Protein AF-A0A9P6ME36-F1 (afdb_monomer)

Structure (mmCIF, N/CA/C/O backbone):
data_AF-A0A9P6ME36-F1
#
_entry.id   AF-A0A9P6ME36-F1
#
loop_
_atom_site.group_PDB
_atom_site.id
_atom_site.type_symbol
_atom_site.label_atom_id
_atom_site.label_alt_id
_atom_site.label_comp_id
_atom_site.label_asym_id
_atom_site.label_entity_id
_atom_site.label_seq_id
_atom_site.pdbx_PDB_ins_code
_atom_site.Cartn_x
_atom_site.Cartn_y
_atom_site.Cartn_z
_atom_site.occupancy
_atom_site.B_iso_or_equiv
_atom_site.auth_seq_id
_atom_site.auth_comp_id
_atom_site.auth_asym_id
_atom_site.auth_atom_id
_atom_site.pdbx_PDB_model_num
ATOM 1 N N . SER A 1 1 ? 1.775 -22.653 -1.140 1.00 79.31 1 SER A N 1
ATOM 2 C CA . SER A 1 1 ? 0.417 -22.314 -0.655 1.00 79.31 1 SER A CA 1
ATOM 3 C C . SER A 1 1 ? 0.387 -20.833 -0.322 1.00 79.31 1 SER A C 1
ATOM 5 O O . SER A 1 1 ? 1.382 -20.362 0.216 1.00 79.31 1 SER A O 1
ATOM 7 N N . ARG A 1 2 ? -0.683 -20.096 -0.657 1.00 91.19 2 ARG A N 1
ATOM 8 C CA . ARG A 1 2 ? -0.791 -18.654 -0.356 1.00 91.19 2 ARG A CA 1
ATOM 9 C C . ARG A 1 2 ? -1.102 -18.433 1.127 1.00 91.19 2 ARG A C 1
ATOM 11 O O . ARG A 1 2 ? -1.900 -19.177 1.703 1.00 91.19 2 ARG A O 1
ATOM 18 N N . ILE A 1 3 ? -0.495 -17.411 1.730 1.00 94.25 3 ILE A N 1
ATOM 19 C CA . ILE A 1 3 ? -0.819 -16.995 3.099 1.00 94.25 3 ILE A CA 1
ATOM 20 C C . ILE A 1 3 ? -2.255 -16.462 3.109 1.00 94.25 3 ILE A C 1
ATOM 22 O O . ILE A 1 3 ? -2.610 -15.595 2.317 1.00 94.25 3 ILE A O 1
ATOM 26 N N . LYS A 1 4 ? -3.098 -17.013 3.988 1.00 91.12 4 LYS A N 1
ATOM 27 C CA . LYS A 1 4 ? -4.520 -16.640 4.075 1.00 91.12 4 LYS A CA 1
ATOM 28 C C . LYS A 1 4 ? -4.788 -15.541 5.097 1.00 91.12 4 LYS A C 1
ATOM 30 O O . LYS A 1 4 ? -5.740 -14.788 4.939 1.00 91.12 4 LYS A O 1
ATOM 35 N N . LYS A 1 5 ? -3.997 -15.499 6.171 1.00 89.62 5 LYS A N 1
ATOM 36 C CA . LYS A 1 5 ? -4.226 -14.624 7.320 1.00 89.62 5 LYS A CA 1
ATOM 37 C C . LYS A 1 5 ? -2.946 -14.473 8.141 1.00 89.62 5 LYS A C 1
ATOM 39 O O . LYS A 1 5 ? -2.218 -15.449 8.307 1.00 89.62 5 LYS A O 1
ATOM 44 N N . LEU A 1 6 ? -2.733 -13.276 8.683 1.00 93.12 6 LEU A N 1
ATOM 45 C CA . LEU A 1 6 ? -1.740 -12.977 9.712 1.00 93.12 6 LEU A CA 1
ATOM 46 C C . LEU A 1 6 ? -2.460 -12.451 10.961 1.00 93.12 6 LEU A C 1
ATOM 48 O O . LEU A 1 6 ? -3.427 -11.703 10.830 1.00 93.12 6 LEU A O 1
ATOM 52 N N . TYR A 1 7 ? -2.011 -12.853 12.147 1.00 93.94 7 TYR A N 1
ATOM 53 C CA . TYR A 1 7 ? -2.547 -12.385 13.424 1.00 93.94 7 TYR A CA 1
ATOM 54 C C . TYR A 1 7 ? -1.503 -12.504 14.534 1.00 93.94 7 TYR A C 1
ATOM 56 O O . TYR A 1 7 ? -0.577 -13.311 14.443 1.00 93.94 7 TYR A O 1
ATOM 64 N N . TYR A 1 8 ? -1.658 -11.692 15.578 1.00 94.00 8 TYR A N 1
ATOM 65 C CA . TYR A 1 8 ? -0.854 -11.795 16.791 1.00 94.00 8 TYR A CA 1
ATOM 66 C C . TYR A 1 8 ? -1.464 -12.827 17.733 1.00 94.00 8 TYR A C 1
ATOM 68 O O . TYR A 1 8 ? -2.683 -12.981 17.775 1.00 94.00 8 TYR A O 1
ATOM 76 N N . ILE A 1 9 ? -0.623 -13.509 18.507 1.00 95.31 9 ILE A N 1
ATOM 77 C CA . ILE A 1 9 ? -1.055 -14.429 19.561 1.00 95.31 9 ILE A CA 1
ATOM 78 C C . ILE A 1 9 ? -0.460 -14.028 20.905 1.00 95.31 9 ILE A C 1
ATOM 80 O O . ILE A 1 9 ? 0.633 -13.463 20.959 1.00 95.31 9 ILE A O 1
ATOM 84 N N . ASN A 1 10 ? -1.178 -14.320 21.985 1.00 94.62 10 ASN A N 1
ATOM 85 C CA . ASN A 1 10 ? -0.615 -14.276 23.332 1.00 94.62 10 ASN A CA 1
ATOM 86 C C . ASN A 1 10 ? 0.149 -15.574 23.659 1.00 94.62 10 ASN A C 1
ATOM 88 O O . ASN A 1 10 ? 0.192 -16.514 22.865 1.00 94.62 10 ASN A O 1
ATOM 92 N N . GLU A 1 11 ? 0.712 -15.642 24.865 1.00 95.19 11 GLU A N 1
ATOM 93 C CA . GLU A 1 11 ? 1.447 -16.811 25.378 1.00 95.19 11 GLU A CA 1
ATOM 94 C C . GLU A 1 11 ? 0.593 -18.093 25.451 1.00 95.19 11 GLU A C 1
ATOM 96 O O . GLU A 1 11 ? 1.130 -19.196 25.495 1.00 95.19 11 GLU A O 1
ATOM 101 N N . TYR A 1 12 ? -0.735 -17.961 25.404 1.00 94.75 12 TYR A N 1
ATOM 102 C CA . TYR A 1 12 ? -1.696 -19.066 25.418 1.00 94.75 12 TYR A CA 1
ATOM 103 C C . TYR A 1 12 ? -2.140 -19.498 24.009 1.00 94.75 12 TYR A C 1
ATOM 105 O O . TYR A 1 12 ? -3.044 -20.323 23.875 1.00 94.75 12 TYR A O 1
ATOM 113 N N . GLY A 1 13 ? -1.548 -18.934 22.949 1.00 93.81 13 GLY A N 1
ATOM 114 C CA . GLY A 1 13 ? -1.896 -19.240 21.558 1.00 93.81 13 GLY A CA 1
ATOM 115 C C . GLY A 1 13 ? -3.231 -18.649 21.096 1.00 93.81 13 GLY A C 1
ATOM 116 O O . GLY A 1 13 ? -3.721 -19.000 20.022 1.00 93.81 13 GLY A O 1
ATOM 117 N N . GLN A 1 14 ? -3.830 -17.759 21.887 1.00 92.88 14 GLN A N 1
ATOM 118 C CA . GLN A 1 14 ? -5.071 -17.081 21.529 1.00 92.88 14 GLN A CA 1
ATOM 119 C C . GLN A 1 14 ? -4.760 -15.857 20.682 1.00 92.88 14 GLN A C 1
ATOM 121 O O . GLN A 1 14 ? -3.821 -15.118 20.975 1.00 92.88 14 GLN A O 1
ATOM 126 N N . GLU A 1 15 ? -5.573 -15.626 19.659 1.00 91.62 15 GLU A N 1
ATOM 127 C CA . GLU A 1 15 ? -5.466 -14.442 18.819 1.00 91.62 15 GLU A CA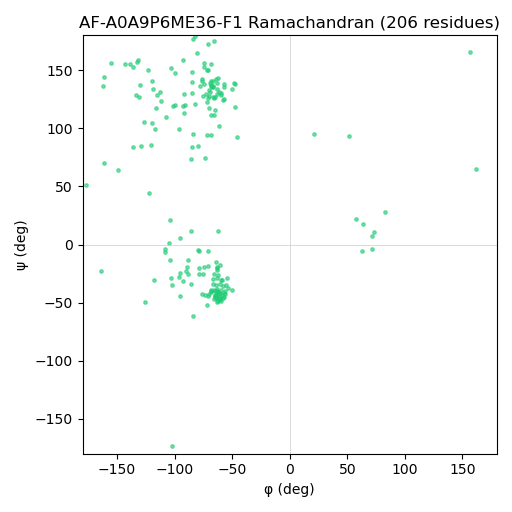 1
ATOM 128 C C . GLU A 1 15 ? -5.729 -13.156 19.615 1.00 91.62 15 GLU A C 1
ATOM 130 O O . GLU A 1 15 ? -6.692 -13.066 20.378 1.00 91.62 15 GLU A O 1
ATOM 135 N N . ILE A 1 16 ? -4.868 -12.158 19.417 1.00 90.62 16 ILE A N 1
ATOM 136 C CA . ILE A 1 16 ? -4.939 -10.853 20.075 1.00 90.62 16 ILE A CA 1
ATOM 137 C C . ILE A 1 16 ? -4.793 -9.707 19.071 1.00 90.62 16 ILE A C 1
ATOM 139 O O . ILE A 1 16 ? -4.219 -9.859 17.995 1.00 90.62 16 ILE A O 1
ATOM 143 N N . PHE A 1 17 ? -5.266 -8.529 19.482 1.00 87.88 17 PHE A N 1
ATOM 144 C CA . PHE A 1 17 ? -5.164 -7.271 18.739 1.00 87.88 17 PHE A CA 1
ATOM 145 C C . PHE A 1 17 ? -4.403 -6.255 19.582 1.00 87.88 17 PHE A C 1
ATOM 147 O O . PHE A 1 17 ? -5.021 -5.499 20.339 1.00 87.88 17 PHE A O 1
ATOM 154 N N . PRO A 1 18 ? -3.062 -6.268 19.523 1.00 91.81 18 PRO A N 1
ATOM 155 C CA . PRO A 1 18 ? -2.276 -5.364 20.336 1.00 91.81 18 PRO A CA 1
ATOM 156 C C . PRO A 1 18 ? -2.576 -3.907 19.944 1.00 91.81 18 PRO A C 1
ATOM 158 O O . PRO A 1 18 ? -2.734 -3.604 18.753 1.00 91.81 18 PRO A O 1
ATOM 161 N N . PRO A 1 19 ? -2.684 -2.995 20.926 1.00 92.19 19 PRO A N 1
ATOM 162 C CA . PRO A 1 19 ? -2.796 -1.577 20.636 1.00 92.19 19 PRO A CA 1
ATOM 163 C C . PRO A 1 19 ? -1.489 -1.071 20.005 1.00 92.19 19 PRO A C 1
ATOM 165 O O . PRO A 1 19 ? -0.405 -1.480 20.433 1.00 92.19 19 PRO A O 1
ATOM 168 N N . PRO A 1 20 ? -1.556 -0.181 19.003 1.00 94.94 20 PRO A N 1
ATOM 169 C CA . PRO A 1 20 ? -0.371 0.463 18.461 1.00 94.94 20 PRO A CA 1
ATOM 170 C C . PRO A 1 20 ? 0.199 1.472 19.463 1.00 94.94 20 PRO A C 1
ATOM 172 O O . PRO A 1 20 ? -0.430 1.831 20.461 1.00 94.94 20 PRO A O 1
ATOM 175 N N . ASN A 1 21 ? 1.376 2.012 19.151 1.00 95.50 21 ASN A N 1
ATOM 176 C CA . ASN A 1 21 ? 1.847 3.223 19.814 1.00 95.50 21 ASN A CA 1
ATOM 177 C C . ASN A 1 21 ? 0.806 4.349 19.616 1.00 95.50 21 ASN A C 1
ATOM 179 O O . ASN A 1 21 ? 0.499 4.658 18.464 1.00 95.50 21 ASN A O 1
ATOM 183 N N . PRO A 1 22 ? 0.296 5.006 20.677 1.00 94.88 22 PRO A N 1
ATOM 184 C CA . PRO A 1 22 ? -0.711 6.062 20.544 1.00 94.88 22 PRO A CA 1
ATOM 185 C C . PRO A 1 22 ? -0.310 7.203 19.600 1.00 94.88 22 PRO A C 1
ATOM 187 O O . PRO A 1 22 ? -1.169 7.775 18.934 1.00 94.88 22 PRO A O 1
ATOM 190 N N . LYS A 1 23 ? 0.997 7.490 19.466 1.00 96.06 23 LYS A N 1
ATOM 191 C CA . LYS A 1 23 ? 1.508 8.489 18.511 1.00 96.06 23 LYS A CA 1
ATOM 192 C C . LYS A 1 23 ? 1.139 8.168 17.060 1.00 96.06 23 LYS A C 1
ATOM 194 O O . LYS A 1 23 ? 0.964 9.095 16.279 1.00 96.06 23 LYS A O 1
ATOM 199 N N . LEU A 1 24 ? 1.000 6.887 16.706 1.00 95.50 24 LEU A N 1
ATOM 200 C CA . LEU A 1 24 ? 0.556 6.473 15.375 1.00 95.50 24 LEU A CA 1
ATOM 201 C C . LEU A 1 24 ? -0.884 6.921 15.111 1.00 95.50 24 LEU A C 1
ATOM 203 O O . LEU A 1 24 ? -1.166 7.444 14.041 1.00 95.50 24 LEU A O 1
ATOM 207 N N . LEU A 1 25 ? -1.785 6.743 16.081 1.00 94.69 25 LEU A N 1
ATOM 208 C CA . LEU A 1 25 ? -3.190 7.127 15.927 1.00 94.69 25 LEU A CA 1
ATOM 209 C C . LEU A 1 25 ? -3.346 8.650 15.851 1.00 94.69 25 LEU A C 1
ATOM 211 O O . LEU A 1 25 ? -4.097 9.133 15.009 1.00 94.69 25 LEU A O 1
ATOM 215 N N . CYS A 1 26 ? -2.588 9.404 16.658 1.00 95.06 26 CYS A N 1
ATOM 216 C CA . CYS A 1 26 ? -2.540 10.864 16.533 1.00 95.06 26 CYS A CA 1
ATOM 217 C C . CYS A 1 26 ? -2.019 11.288 15.152 1.00 95.06 26 CYS A C 1
ATOM 219 O O . CYS A 1 26 ? -2.643 12.109 14.490 1.00 95.06 26 CYS A O 1
ATOM 221 N N . ALA A 1 27 ? -0.924 10.679 14.682 1.00 96.25 27 ALA A N 1
ATOM 222 C CA . ALA A 1 27 ? -0.376 10.976 13.362 1.00 96.25 27 ALA A CA 1
ATOM 223 C C . ALA A 1 27 ? -1.381 10.667 12.243 1.00 96.25 27 ALA A C 1
ATOM 225 O O . ALA A 1 27 ? -1.556 11.488 11.355 1.00 96.25 27 ALA A O 1
ATOM 226 N N . LEU A 1 28 ? -2.095 9.537 12.300 1.00 96.44 28 LEU A N 1
ATOM 227 C CA . LEU A 1 28 ? -3.141 9.184 11.327 1.00 96.44 28 LEU A CA 1
ATOM 228 C C . LEU A 1 28 ? -4.287 10.206 11.277 1.00 96.44 28 LEU A C 1
ATOM 230 O O . LEU A 1 28 ? -4.883 10.389 10.216 1.00 96.44 28 LEU A O 1
ATOM 234 N N . ALA A 1 29 ? -4.587 10.872 12.395 1.00 94.62 29 ALA A N 1
ATOM 235 C CA . ALA A 1 29 ? -5.639 11.883 12.477 1.00 94.62 29 ALA A CA 1
ATOM 236 C C . ALA A 1 29 ? -5.232 13.261 11.920 1.00 94.62 29 ALA A C 1
ATOM 238 O O . ALA A 1 29 ? -6.117 14.056 11.604 1.00 94.62 29 ALA A O 1
ATOM 239 N N . GLU A 1 30 ? -3.929 13.546 11.820 1.00 96.19 30 GLU A N 1
ATOM 240 C CA . GLU A 1 30 ? -3.405 14.873 11.461 1.00 96.19 30 GLU A CA 1
ATOM 241 C C . GLU A 1 30 ? -2.600 14.887 10.156 1.00 96.19 30 GLU A C 1
ATOM 243 O O . GLU A 1 30 ? -2.596 15.891 9.446 1.00 96.19 30 GLU A O 1
ATOM 248 N N . MET A 1 31 ? -1.918 13.792 9.810 1.00 97.12 31 MET A N 1
ATOM 249 C CA . MET A 1 31 ? -1.040 13.757 8.643 1.00 97.12 31 MET A CA 1
ATOM 250 C C . MET A 1 31 ? -1.829 13.705 7.338 1.00 97.12 31 MET A C 1
ATOM 252 O O . MET A 1 31 ? -2.945 13.185 7.279 1.00 97.12 31 MET A O 1
ATOM 256 N N . GLU A 1 32 ? -1.214 14.214 6.274 1.00 97.56 32 GLU A N 1
ATOM 257 C CA . GLU A 1 32 ? -1.851 14.279 4.959 1.00 97.56 32 GLU A CA 1
ATOM 258 C C . GLU 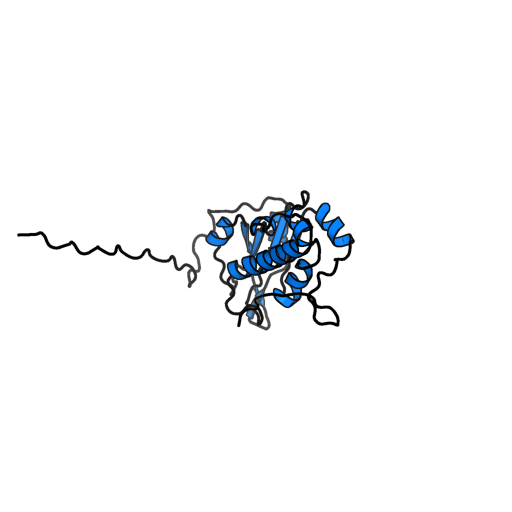A 1 32 ? -1.507 13.097 4.054 1.00 97.56 32 GLU A C 1
ATOM 260 O O . GLU A 1 32 ? -2.279 12.766 3.154 1.00 97.56 32 GLU A O 1
ATOM 265 N N . THR A 1 33 ? -0.364 12.450 4.292 1.00 97.88 33 THR A N 1
ATOM 266 C CA . THR A 1 33 ? 0.139 11.362 3.452 1.00 97.88 33 THR A CA 1
ATOM 267 C C . THR A 1 33 ? 0.599 10.178 4.292 1.00 97.88 33 THR A C 1
ATOM 269 O O . THR A 1 33 ? 1.420 10.327 5.193 1.00 97.88 33 THR A O 1
ATOM 272 N N . LEU A 1 34 ? 0.103 8.992 3.947 1.00 98.25 34 LEU A N 1
ATOM 273 C CA . LEU A 1 34 ? 0.560 7.698 4.441 1.00 98.25 34 LEU A CA 1
ATOM 274 C C . LEU A 1 34 ? 1.211 6.932 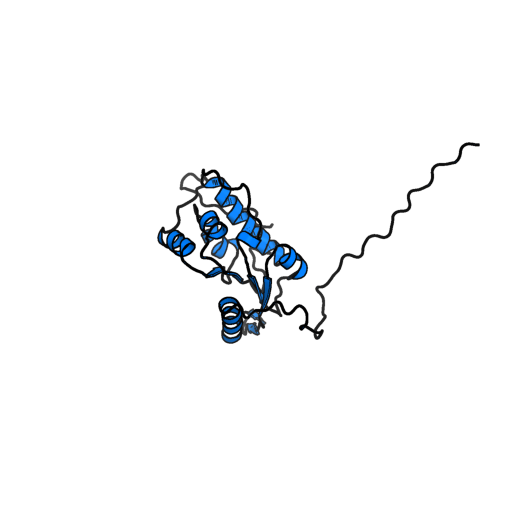3.289 1.00 98.25 34 LEU A C 1
ATOM 276 O O . LEU A 1 34 ? 0.610 6.806 2.224 1.00 98.25 34 LEU A O 1
ATOM 280 N N . VAL A 1 35 ? 2.407 6.387 3.511 1.00 98.25 35 VAL A N 1
ATOM 281 C CA . VAL A 1 35 ? 3.107 5.554 2.525 1.00 98.25 35 VAL A CA 1
ATOM 282 C C . VAL A 1 35 ? 3.270 4.140 3.070 1.00 98.25 35 VAL A C 1
ATOM 284 O O . VAL A 1 35 ? 3.961 3.921 4.065 1.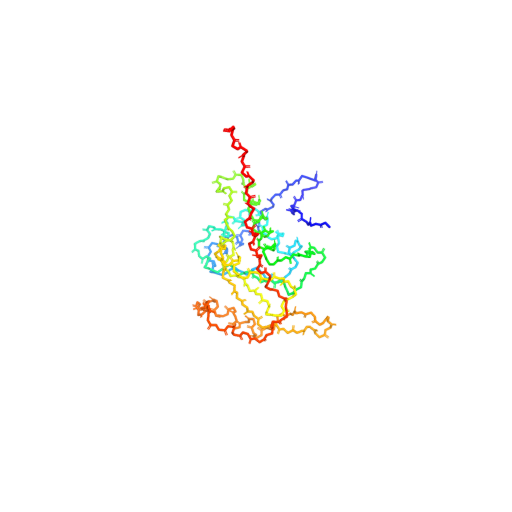00 98.25 35 VAL A O 1
ATOM 287 N N . TYR A 1 36 ? 2.669 3.167 2.390 1.00 98.19 36 TYR A N 1
ATOM 288 C CA . TYR A 1 36 ? 3.012 1.757 2.534 1.00 98.19 36 TYR A CA 1
ATOM 289 C C . TYR A 1 36 ? 4.212 1.494 1.621 1.00 98.19 36 TYR A C 1
ATOM 291 O O . TYR A 1 36 ? 4.060 1.334 0.409 1.00 98.19 36 TYR A O 1
ATOM 299 N N . SER A 1 37 ? 5.408 1.558 2.206 1.00 95.50 37 SER A N 1
ATOM 300 C CA . SER A 1 37 ? 6.674 1.444 1.476 1.00 95.50 37 SER A CA 1
ATOM 301 C C . SER A 1 37 ? 6.876 0.054 0.858 1.00 95.50 37 SER A C 1
ATOM 303 O O . SER A 1 37 ? 6.111 -0.879 1.106 1.00 95.50 37 SER A O 1
ATOM 305 N N . ILE A 1 38 ? 7.955 -0.088 0.088 1.00 92.62 38 ILE A N 1
ATOM 306 C CA . ILE A 1 38 ? 8.443 -1.389 -0.371 1.00 92.62 38 ILE A CA 1
ATOM 307 C C . ILE A 1 38 ? 8.850 -2.272 0.814 1.00 92.62 38 ILE A C 1
ATOM 309 O O . ILE A 1 38 ? 9.402 -1.802 1.811 1.00 92.62 38 ILE A O 1
ATOM 313 N N . GLY A 1 39 ? 8.591 -3.569 0.690 1.00 93.50 39 GLY A N 1
ATOM 314 C CA . GLY A 1 39 ? 8.862 -4.552 1.734 1.00 93.50 39 GLY A CA 1
ATOM 315 C C . GLY A 1 39 ? 7.996 -5.797 1.589 1.00 93.50 39 GLY A C 1
ATOM 316 O O . GLY A 1 39 ? 7.010 -5.811 0.849 1.00 93.50 39 GLY A O 1
ATOM 317 N N . SER A 1 40 ? 8.356 -6.863 2.301 1.00 96.12 40 SER A N 1
ATOM 318 C CA . SER A 1 40 ? 7.574 -8.100 2.282 1.00 96.12 40 SER A CA 1
ATOM 319 C C . SER A 1 40 ? 6.176 -7.859 2.850 1.00 96.12 40 SER A C 1
ATOM 321 O O . SER A 1 40 ? 5.999 -7.278 3.927 1.00 96.12 40 SER A O 1
ATOM 323 N N . LEU A 1 41 ? 5.159 -8.292 2.104 1.00 97.44 41 LEU A N 1
ATOM 324 C CA . LEU A 1 41 ? 3.771 -7.955 2.405 1.00 97.44 41 LEU A CA 1
ATOM 325 C C . LEU A 1 41 ? 3.349 -8.483 3.781 1.00 97.44 41 LEU A C 1
ATOM 327 O O . LEU A 1 41 ? 2.767 -7.736 4.568 1.00 97.44 41 LEU A O 1
ATOM 331 N N . TYR A 1 42 ? 3.657 -9.747 4.087 1.00 97.31 42 TYR A N 1
ATOM 332 C CA . TYR A 1 42 ? 3.169 -10.411 5.296 1.00 97.31 42 TYR A CA 1
ATOM 333 C C . TYR A 1 42 ? 4.096 -10.253 6.497 1.00 97.31 42 TYR A C 1
ATOM 335 O O . TYR A 1 42 ? 3.627 -10.354 7.628 1.00 97.31 42 TYR A O 1
ATOM 343 N N . THR A 1 43 ? 5.382 -9.984 6.282 1.00 96.06 43 THR A N 1
ATOM 344 C CA . THR A 1 43 ? 6.364 -9.861 7.373 1.00 96.06 43 THR A CA 1
ATOM 345 C C . THR A 1 43 ? 6.847 -8.439 7.640 1.00 96.06 43 THR A C 1
ATOM 347 O O . THR A 1 43 ? 7.536 -8.225 8.633 1.00 96.06 43 THR A O 1
ATOM 350 N N . SER A 1 44 ? 6.474 -7.450 6.819 1.00 96.50 44 SER A N 1
ATOM 351 C CA . SER A 1 44 ? 6.822 -6.035 7.049 1.00 96.50 44 SER A CA 1
ATOM 352 C C . SER A 1 44 ? 5.608 -5.107 7.055 1.00 96.50 44 SER A C 1
ATOM 354 O O . SER A 1 44 ? 5.451 -4.321 7.986 1.00 96.50 44 SER A O 1
ATOM 356 N N . ILE A 1 45 ? 4.730 -5.202 6.050 1.00 97.31 45 ILE A N 1
ATOM 357 C CA . ILE A 1 45 ? 3.624 -4.244 5.886 1.00 97.31 45 ILE A CA 1
ATOM 358 C C . ILE A 1 45 ? 2.411 -4.630 6.739 1.00 97.31 45 ILE A C 1
ATOM 360 O O . ILE A 1 45 ? 2.034 -3.894 7.648 1.00 97.31 45 ILE A O 1
ATOM 364 N N . ILE A 1 46 ? 1.823 -5.806 6.499 1.00 97.19 46 ILE A N 1
ATOM 365 C CA . ILE A 1 46 ? 0.611 -6.269 7.193 1.00 97.19 46 ILE A CA 1
ATOM 366 C C . ILE A 1 46 ? 0.741 -6.293 8.731 1.00 97.19 46 ILE A C 1
ATOM 368 O O . ILE A 1 46 ? -0.227 -5.876 9.372 1.00 97.19 46 ILE A O 1
ATOM 372 N N . PRO A 1 47 ? 1.870 -6.697 9.358 1.00 95.88 47 PRO A N 1
ATOM 373 C CA . PRO A 1 47 ? 1.999 -6.676 10.820 1.00 95.88 47 PRO A CA 1
ATOM 374 C C . PRO A 1 47 ? 1.692 -5.302 11.438 1.00 95.88 47 PRO A C 1
ATOM 376 O O . PRO A 1 47 ? 1.033 -5.216 12.471 1.00 95.88 47 PRO A O 1
ATOM 379 N N . CYS A 1 48 ? 2.087 -4.217 10.768 1.00 94.69 48 CYS A N 1
ATOM 380 C CA . CYS A 1 48 ? 1.848 -2.846 11.225 1.00 94.69 48 CYS A CA 1
ATOM 381 C C . CYS A 1 48 ? 0.389 -2.387 11.045 1.00 94.69 48 CYS A C 1
ATOM 383 O O . CYS A 1 48 ? -0.036 -1.423 11.679 1.00 94.69 48 CYS A O 1
ATOM 385 N N . LEU A 1 49 ? -0.377 -3.059 10.181 1.00 95.19 49 LEU A N 1
ATOM 386 C CA . LEU A 1 49 ? -1.734 -2.675 9.779 1.00 95.19 49 LEU A CA 1
ATOM 387 C C . LEU A 1 49 ? -2.832 -3.394 10.570 1.00 95.19 49 LEU A C 1
ATOM 389 O O . LEU A 1 49 ? -3.927 -2.858 10.747 1.00 95.19 49 LEU A O 1
ATOM 393 N N . ILE A 1 50 ? -2.549 -4.599 11.066 1.00 94.62 50 ILE A N 1
ATOM 394 C CA . ILE A 1 50 ? -3.520 -5.423 11.807 1.00 94.62 50 ILE A CA 1
ATOM 395 C C . ILE A 1 50 ? -3.581 -5.102 13.309 1.00 94.62 50 ILE A C 1
ATOM 397 O O . ILE A 1 50 ? -4.176 -5.851 14.083 1.00 94.62 50 ILE A O 1
ATOM 401 N N . LEU A 1 51 ? -2.968 -3.994 13.727 1.00 94.31 51 LEU A N 1
ATOM 402 C CA . LEU A 1 51 ? -3.046 -3.481 15.091 1.00 94.31 51 LEU A CA 1
ATOM 403 C C . LEU A 1 51 ? -4.411 -2.840 15.355 1.00 94.31 51 LEU A C 1
ATOM 405 O O . LEU A 1 51 ? -5.099 -2.379 14.437 1.00 94.31 51 LEU A O 1
ATOM 409 N N . LYS A 1 52 ? -4.793 -2.791 16.633 1.00 91.69 52 LYS A N 1
ATOM 410 C CA . LYS A 1 52 ? -6.081 -2.232 17.048 1.00 91.69 52 LYS A CA 1
ATOM 411 C C . LYS A 1 52 ? -6.231 -0.781 16.566 1.00 91.69 52 LYS A C 1
ATOM 413 O O . LYS A 1 52 ? -5.304 0.013 16.682 1.00 91.69 52 LYS A O 1
ATOM 418 N N . ASP A 1 53 ? -7.401 -0.450 16.026 1.00 91.69 53 ASP A N 1
ATOM 419 C CA . ASP A 1 53 ? -7.813 0.894 15.584 1.00 91.69 53 ASP A CA 1
ATOM 420 C C . ASP A 1 53 ? -6.989 1.527 14.441 1.00 91.69 53 ASP A C 1
ATOM 422 O O . ASP A 1 53 ? -7.402 2.551 13.899 1.00 91.69 53 ASP A O 1
ATOM 426 N N . VAL A 1 54 ? -5.895 0.904 13.979 1.00 95.00 54 VAL A N 1
ATOM 427 C CA . VAL A 1 54 ? -5.098 1.404 12.841 1.00 95.00 54 VAL A CA 1
ATOM 428 C C . VAL A 1 54 ? -5.922 1.420 11.558 1.00 95.00 54 VAL A C 1
ATOM 430 O O . VAL A 1 54 ? -5.950 2.427 10.857 1.00 95.00 54 VAL A O 1
ATOM 433 N N . SER A 1 55 ? -6.648 0.337 11.275 1.00 94.31 55 SER A N 1
ATOM 434 C CA . SER A 1 55 ? -7.521 0.256 10.099 1.00 94.31 55 SER A CA 1
ATOM 435 C C . SER A 1 55 ? -8.575 1.360 10.075 1.00 94.31 55 SER A C 1
ATOM 437 O O . SER A 1 55 ? -8.732 2.047 9.064 1.00 94.31 55 SER A O 1
ATOM 439 N N . HIS A 1 56 ? -9.235 1.591 11.210 1.00 92.88 56 HIS A N 1
ATOM 440 C CA . HIS A 1 56 ? -10.205 2.669 11.346 1.00 92.88 56 HIS A CA 1
ATOM 441 C C . HIS A 1 56 ? -9.551 4.046 11.152 1.00 92.88 56 HIS A C 1
ATOM 443 O O . HIS A 1 56 ? -10.029 4.844 10.345 1.00 92.88 56 HIS A O 1
ATOM 449 N N . GLY A 1 57 ? -8.420 4.294 11.825 1.00 94.69 57 GLY A N 1
ATOM 450 C CA . GLY A 1 57 ? -7.672 5.545 11.715 1.00 94.69 57 GLY A CA 1
ATOM 451 C C . GLY A 1 57 ? -7.233 5.854 10.284 1.00 94.69 57 GLY A C 1
ATOM 452 O O . GLY A 1 57 ? -7.280 7.004 9.869 1.00 94.69 57 GLY A O 1
ATOM 453 N N . ILE A 1 58 ? -6.881 4.839 9.490 1.00 96.94 58 ILE A N 1
ATOM 454 C CA . ILE A 1 58 ? -6.577 5.022 8.067 1.00 96.94 58 ILE A CA 1
ATOM 455 C C . ILE A 1 58 ? -7.853 5.318 7.269 1.00 96.94 58 ILE A C 1
ATOM 457 O O . ILE A 1 58 ? -7.873 6.276 6.498 1.00 96.94 58 ILE A O 1
ATOM 461 N N . ALA A 1 59 ? -8.899 4.495 7.392 1.00 95.12 59 ALA A N 1
ATOM 462 C CA . ALA A 1 59 ? -10.089 4.572 6.537 1.00 95.12 59 ALA A CA 1
ATOM 463 C C . ALA A 1 59 ? -10.893 5.869 6.725 1.00 95.12 59 ALA A C 1
ATOM 465 O O . ALA A 1 59 ? -11.368 6.442 5.739 1.00 95.12 59 ALA A O 1
ATOM 466 N N . GLU A 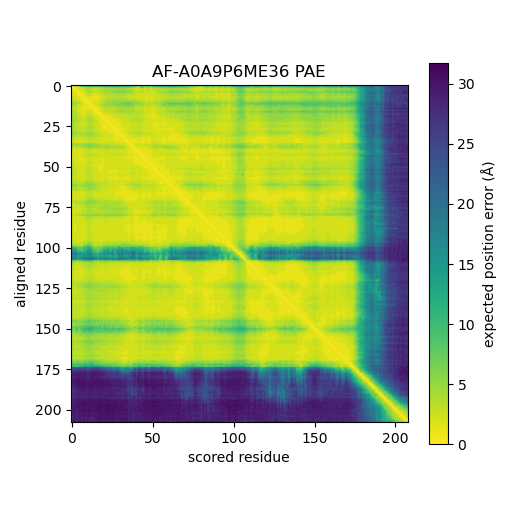1 60 ? -11.013 6.325 7.973 1.00 92.38 60 GLU A N 1
ATOM 467 C CA . GLU A 1 60 ? -11.890 7.430 8.380 1.00 92.38 60 GLU A CA 1
ATOM 468 C C . GLU A 1 60 ? -11.136 8.737 8.676 1.00 92.38 60 GLU A C 1
ATOM 470 O O . GLU A 1 60 ? -11.758 9.750 9.009 1.00 92.38 60 GLU A O 1
ATOM 475 N N . SER A 1 61 ? -9.807 8.756 8.518 1.00 95.25 61 SER A N 1
ATOM 476 C CA . SER A 1 61 ? -9.042 10.002 8.613 1.00 95.25 61 SER A CA 1
ATOM 477 C C . SER A 1 61 ? -9.510 11.014 7.568 1.00 95.25 61 SER A C 1
ATOM 479 O O . SER A 1 61 ? -9.623 10.715 6.377 1.00 95.25 61 SER A O 1
ATOM 481 N N . ARG A 1 62 ? -9.772 12.236 8.044 1.00 94.50 62 ARG A N 1
ATOM 482 C CA . ARG A 1 62 ? -10.175 13.385 7.222 1.00 94.50 62 ARG A CA 1
ATOM 483 C C . ARG A 1 62 ? -8.981 14.194 6.719 1.00 94.50 62 ARG A C 1
ATOM 485 O O . ARG A 1 62 ? -9.144 14.960 5.776 1.00 94.50 62 ARG A O 1
ATOM 492 N N . SER A 1 63 ? -7.817 14.050 7.356 1.00 96.88 63 SER A N 1
ATOM 493 C CA . SER A 1 63 ? -6.582 14.734 6.967 1.00 96.88 63 SER A CA 1
ATOM 494 C C . SER A 1 63 ? -5.818 13.962 5.893 1.00 96.88 63 SER A C 1
ATOM 496 O O . SER A 1 63 ? -5.213 14.589 5.030 1.00 96.88 63 SER A O 1
ATOM 498 N N . LEU A 1 64 ? -5.870 12.620 5.915 1.00 96.88 64 LEU A N 1
ATOM 499 C CA . LEU A 1 64 ? -5.163 11.752 4.971 1.00 96.88 64 LEU A CA 1
ATOM 500 C C . LEU A 1 64 ? -5.735 11.869 3.553 1.00 96.88 64 LEU A C 1
ATOM 502 O O . LEU A 1 64 ? -6.667 11.154 3.176 1.00 96.88 64 LEU A O 1
ATOM 506 N N . LYS A 1 65 ? -5.116 12.738 2.755 1.00 96.38 65 LYS A N 1
ATOM 507 C CA . LYS A 1 65 ? -5.383 12.925 1.324 1.00 96.38 65 LYS A CA 1
ATOM 508 C C . LYS A 1 65 ? -4.761 11.796 0.502 1.00 96.38 65 LYS A C 1
ATOM 510 O O . LYS A 1 65 ? -5.407 11.241 -0.385 1.00 96.38 65 LYS A O 1
ATOM 515 N N . ASN A 1 66 ? -3.530 11.413 0.843 1.00 97.88 66 ASN A N 1
ATOM 516 C CA . ASN A 1 66 ? -2.742 10.442 0.092 1.00 97.88 66 ASN A CA 1
ATOM 517 C C . ASN A 1 66 ? -2.483 9.179 0.922 1.00 97.88 66 ASN A C 1
ATOM 519 O O . ASN A 1 66 ? -2.000 9.242 2.050 1.00 97.88 66 ASN A O 1
ATOM 523 N N . LYS A 1 67 ? -2.785 8.010 0.355 1.00 98.50 67 LYS A N 1
ATOM 524 C CA . LYS A 1 67 ? -2.511 6.687 0.928 1.00 98.50 67 LYS A CA 1
ATOM 525 C C . LYS A 1 67 ? -1.806 5.869 -0.147 1.00 98.50 67 LYS A C 1
ATOM 527 O O . LYS A 1 67 ? -2.443 5.204 -0.962 1.00 98.50 67 LYS A O 1
ATOM 532 N N . ILE A 1 68 ? -0.496 6.037 -0.222 1.00 98.69 68 ILE A N 1
ATOM 533 C CA . ILE A 1 68 ? 0.336 5.586 -1.333 1.00 98.69 68 ILE A CA 1
ATOM 534 C C . ILE A 1 68 ? 0.833 4.181 -1.024 1.00 98.69 68 ILE A C 1
ATOM 536 O O . ILE A 1 68 ? 1.527 3.976 -0.031 1.00 98.69 68 ILE A O 1
ATOM 540 N N . PHE A 1 69 ? 0.502 3.213 -1.872 1.00 98.69 69 PHE A N 1
ATOM 541 C CA . PHE A 1 69 ? 1.066 1.873 -1.803 1.00 98.69 69 PHE A CA 1
ATOM 542 C C . PHE A 1 69 ? 2.154 1.709 -2.860 1.00 98.69 69 PHE A C 1
ATOM 544 O O . PHE A 1 69 ? 1.892 1.841 -4.053 1.00 98.69 69 PHE A O 1
ATOM 551 N N . MET A 1 70 ? 3.379 1.428 -2.423 1.00 98.50 70 MET A N 1
ATOM 552 C CA . MET A 1 70 ? 4.501 1.135 -3.307 1.00 98.50 70 MET A CA 1
ATOM 553 C C . MET A 1 70 ? 4.598 -0.372 -3.539 1.00 98.50 70 MET A C 1
ATOM 555 O O . MET A 1 70 ? 4.900 -1.139 -2.625 1.00 98.50 70 MET A O 1
ATOM 559 N N . LEU A 1 71 ? 4.356 -0.802 -4.775 1.00 98.19 71 LEU A N 1
ATOM 560 C CA . LEU A 1 71 ? 4.432 -2.206 -5.152 1.00 98.19 71 LEU A CA 1
ATOM 561 C C . LEU A 1 71 ? 5.894 -2.660 -5.246 1.00 98.19 71 LEU A C 1
ATOM 563 O O . LEU A 1 71 ? 6.742 -1.956 -5.802 1.00 98.19 71 LEU A O 1
ATOM 567 N N . ASN A 1 72 ? 6.184 -3.861 -4.743 1.00 95.88 72 ASN A N 1
ATOM 568 C CA . ASN A 1 72 ? 7.480 -4.502 -4.954 1.00 95.88 72 ASN A CA 1
ATOM 569 C C . ASN A 1 72 ? 7.695 -4.793 -6.447 1.00 95.88 72 ASN A C 1
ATOM 571 O O . ASN A 1 72 ? 6.771 -5.207 -7.140 1.00 95.88 72 ASN A O 1
ATOM 575 N N . GLY A 1 73 ? 8.931 -4.640 -6.930 1.00 94.75 73 GLY A N 1
ATOM 576 C CA . GLY A 1 73 ? 9.268 -4.921 -8.331 1.00 94.75 73 GLY A CA 1
ATOM 577 C C . GLY A 1 73 ? 9.259 -6.407 -8.700 1.00 94.75 73 GLY A C 1
ATOM 578 O O . GLY A 1 73 ? 9.185 -6.738 -9.877 1.00 94.75 73 GLY A O 1
ATOM 579 N N . THR A 1 74 ? 9.338 -7.299 -7.707 1.00 96.44 74 THR A N 1
ATOM 580 C CA . THR A 1 74 ? 9.351 -8.761 -7.880 1.00 96.44 74 THR A CA 1
ATOM 581 C C . THR A 1 74 ? 8.583 -9.442 -6.753 1.00 96.44 74 THR A C 1
ATOM 583 O O . THR A 1 74 ? 8.467 -8.890 -5.653 1.00 96.44 74 THR A O 1
ATOM 586 N N . ASN A 1 75 ? 8.072 -10.646 -7.013 1.00 96.12 75 ASN A N 1
ATOM 587 C CA . ASN A 1 75 ? 7.478 -11.489 -5.981 1.00 96.12 75 ASN A CA 1
ATOM 588 C C . ASN A 1 75 ? 8.564 -12.149 -5.119 1.00 96.12 75 ASN A C 1
ATOM 590 O O . ASN A 1 75 ? 9.608 -12.586 -5.612 1.00 96.12 75 ASN A O 1
ATOM 594 N N . ASP A 1 76 ? 8.293 -12.265 -3.822 1.00 94.44 76 ASP A N 1
ATOM 595 C CA . ASP A 1 76 ? 9.129 -13.008 -2.883 1.00 94.44 76 ASP A CA 1
ATOM 596 C C . ASP A 1 76 ? 8.523 -14.385 -2.553 1.00 94.44 76 ASP A C 1
ATOM 598 O O . ASP A 1 76 ? 7.517 -14.819 -3.117 1.00 94.44 76 ASP A O 1
ATOM 602 N N . ARG A 1 77 ? 9.139 -15.093 -1.600 1.00 94.75 77 ARG A N 1
ATOM 603 C CA . ARG A 1 77 ? 8.667 -16.405 -1.125 1.00 94.75 77 ARG A CA 1
ATOM 604 C C . ARG A 1 77 ? 7.283 -16.376 -0.460 1.00 94.75 77 ARG A C 1
ATOM 606 O O . ARG A 1 77 ? 6.670 -17.432 -0.321 1.00 94.75 77 ARG A O 1
ATOM 613 N N . GLU A 1 78 ? 6.819 -15.214 -0.002 1.00 95.25 78 GLU A N 1
ATOM 614 C CA . GLU A 1 78 ? 5.537 -15.045 0.698 1.00 95.25 78 GLU A CA 1
ATOM 615 C C . GLU A 1 78 ? 4.391 -14.786 -0.285 1.00 95.25 78 GLU A C 1
ATOM 617 O O . GLU A 1 78 ? 3.232 -15.102 -0.002 1.00 95.25 78 GLU A O 1
ATOM 622 N N . THR A 1 79 ? 4.728 -14.238 -1.453 1.00 96.25 79 THR A N 1
ATOM 623 C CA . THR A 1 79 ? 3.789 -13.745 -2.465 1.00 96.25 79 THR A CA 1
ATOM 624 C C . THR A 1 79 ? 3.969 -14.415 -3.837 1.00 96.25 79 THR A C 1
ATOM 626 O O . THR A 1 79 ? 3.931 -13.720 -4.853 1.00 96.25 79 THR A O 1
ATOM 629 N N . PRO A 1 80 ? 4.143 -15.754 -3.927 1.00 94.12 80 PRO A N 1
ATOM 630 C CA . PRO A 1 80 ? 4.339 -16.417 -5.213 1.00 94.12 80 PRO A CA 1
ATOM 631 C C . PRO A 1 80 ? 3.123 -16.205 -6.124 1.00 94.12 80 PRO A C 1
ATOM 633 O O . PRO A 1 80 ? 1.976 -16.394 -5.700 1.00 94.12 80 PRO A O 1
ATOM 636 N N . ASP A 1 81 ? 3.393 -15.805 -7.367 1.00 93.81 81 ASP A N 1
ATOM 637 C CA . ASP A 1 81 ? 2.403 -15.523 -8.414 1.00 93.81 81 ASP A CA 1
ATOM 638 C C . ASP A 1 81 ? 1.371 -14.443 -8.038 1.00 93.81 81 ASP A C 1
ATOM 640 O O . ASP A 1 81 ? 0.259 -14.427 -8.575 1.00 93.81 81 ASP A O 1
ATOM 644 N N . TYR A 1 82 ? 1.675 -13.570 -7.071 1.00 97.62 82 TYR A N 1
ATOM 645 C CA . TYR A 1 82 ? 0.791 -12.448 -6.758 1.00 97.62 82 TYR A CA 1
ATOM 646 C C . TYR A 1 82 ? 0.821 -11.436 -7.897 1.00 97.62 82 TYR A C 1
ATOM 648 O O . TYR A 1 82 ? 1.889 -10.949 -8.262 1.00 97.62 82 TYR A O 1
ATOM 656 N N . THR A 1 83 ? -0.358 -11.065 -8.386 1.00 98.19 83 THR A N 1
ATOM 657 C CA . THR A 1 83 ? -0.557 -9.847 -9.183 1.00 98.19 83 THR A CA 1
ATOM 658 C C . THR A 1 83 ? -0.671 -8.626 -8.267 1.00 98.19 83 THR A C 1
ATOM 660 O O . THR A 1 83 ? -0.937 -8.761 -7.072 1.00 98.19 83 THR A O 1
ATOM 663 N N . ALA A 1 84 ? -0.554 -7.412 -8.808 1.00 98.44 84 ALA A N 1
ATOM 664 C CA . ALA A 1 84 ? -0.790 -6.182 -8.048 1.00 98.44 84 ALA A CA 1
ATOM 665 C C . ALA A 1 84 ? -2.187 -6.142 -7.393 1.00 98.44 84 ALA A C 1
ATOM 667 O O . ALA A 1 84 ? -2.333 -5.669 -6.264 1.00 98.44 84 ALA A O 1
ATOM 668 N N . LEU A 1 85 ? -3.205 -6.703 -8.058 1.00 98.44 85 LEU A N 1
ATOM 669 C CA . LEU A 1 85 ? -4.544 -6.858 -7.484 1.00 98.44 85 LEU A CA 1
ATOM 670 C C . LEU A 1 85 ? -4.537 -7.782 -6.261 1.00 98.44 85 LEU A C 1
ATOM 672 O O . LEU A 1 85 ? -5.183 -7.460 -5.267 1.00 98.44 85 LEU A O 1
ATOM 676 N N . ASP A 1 86 ? -3.783 -8.885 -6.289 1.00 98.19 86 ASP A N 1
ATOM 677 C CA . ASP A 1 86 ? -3.655 -9.773 -5.127 1.00 98.19 86 ASP A CA 1
ATOM 678 C C . ASP A 1 86 ? -3.022 -9.050 -3.930 1.00 98.19 86 ASP A C 1
ATOM 680 O O . ASP A 1 86 ? -3.492 -9.209 -2.803 1.00 98.19 86 ASP A O 1
ATOM 684 N N . PHE A 1 87 ? -2.000 -8.214 -4.162 1.00 98.25 87 PHE A N 1
ATOM 685 C CA . PHE A 1 87 ? -1.406 -7.378 -3.111 1.00 98.25 87 PHE A CA 1
ATOM 686 C C . PHE A 1 87 ? -2.437 -6.409 -2.509 1.00 98.25 87 PHE A C 1
ATOM 688 O O . PHE A 1 87 ? -2.553 -6.322 -1.284 1.00 98.25 87 PHE A O 1
ATOM 695 N N . ILE A 1 88 ? -3.216 -5.719 -3.351 1.00 98.50 88 ILE A N 1
ATOM 696 C CA . ILE A 1 88 ? -4.269 -4.786 -2.914 1.00 98.50 88 ILE A CA 1
ATOM 697 C C . ILE A 1 88 ? -5.338 -5.508 -2.086 1.00 98.50 88 ILE A C 1
ATOM 699 O O . ILE A 1 88 ? -5.726 -5.022 -1.017 1.00 98.50 88 ILE A O 1
ATOM 703 N N . TRP A 1 89 ? -5.806 -6.669 -2.550 1.00 97.81 89 TRP A N 1
ATOM 704 C CA . TRP A 1 89 ? -6.822 -7.453 -1.849 1.00 97.81 89 TRP A CA 1
ATOM 705 C C . TRP A 1 89 ? -6.307 -8.040 -0.539 1.00 97.81 89 TRP A C 1
ATOM 707 O O . TRP A 1 89 ? -7.034 -8.020 0.452 1.00 97.81 89 TRP A O 1
ATOM 717 N N . ALA A 1 90 ? -5.060 -8.510 -0.494 1.00 97.56 90 ALA A N 1
ATOM 718 C CA . ALA A 1 90 ? -4.451 -9.010 0.734 1.00 97.56 90 ALA A CA 1
ATOM 719 C C . ALA A 1 90 ? -4.276 -7.899 1.784 1.00 97.56 90 ALA A C 1
ATOM 721 O O . ALA A 1 90 ? -4.643 -8.096 2.944 1.00 97.56 90 ALA A O 1
ATOM 722 N N . LEU A 1 91 ? -3.788 -6.718 1.382 1.00 97.88 91 LEU A N 1
ATOM 723 C CA . LEU A 1 91 ? -3.645 -5.556 2.266 1.00 97.88 91 LEU A CA 1
ATOM 724 C C . LEU A 1 91 ? -5.011 -5.080 2.783 1.00 97.88 91 LEU A C 1
ATOM 726 O O . LEU A 1 91 ? -5.206 -4.933 3.991 1.00 97.88 91 LEU A O 1
ATOM 730 N N . THR A 1 92 ? -5.977 -4.896 1.879 1.00 97.19 92 THR A N 1
ATOM 731 C CA . THR A 1 92 ? -7.339 -4.455 2.228 1.00 97.19 92 THR A CA 1
ATOM 732 C C . THR A 1 92 ? -8.046 -5.482 3.110 1.00 97.19 92 THR A C 1
ATOM 734 O O . THR A 1 92 ? -8.665 -5.124 4.108 1.00 97.19 92 THR A O 1
ATOM 737 N N . GLY A 1 93 ? -7.912 -6.769 2.788 1.00 95.69 93 GLY A N 1
ATOM 738 C CA . GLY A 1 93 ? -8.469 -7.864 3.575 1.00 95.69 93 GLY A CA 1
ATOM 739 C C . GLY A 1 93 ? -7.913 -7.898 4.996 1.00 95.69 93 GLY A C 1
ATOM 740 O O . GLY A 1 93 ? -8.682 -8.066 5.939 1.00 95.69 93 GLY A O 1
ATOM 741 N N . ALA A 1 94 ? -6.607 -7.672 5.172 1.00 95.56 94 ALA A N 1
ATOM 742 C CA . ALA A 1 94 ? -5.986 -7.602 6.492 1.00 95.56 94 ALA A CA 1
ATOM 743 C C . ALA A 1 94 ? -6.510 -6.419 7.330 1.00 95.56 94 ALA A C 1
ATOM 745 O O . ALA A 1 94 ? -6.860 -6.602 8.497 1.00 95.56 94 ALA A O 1
ATOM 746 N N . LEU A 1 95 ? -6.630 -5.231 6.729 1.00 95.12 95 LEU A N 1
ATOM 747 C CA . LEU A 1 95 ? -7.189 -4.042 7.387 1.00 95.12 95 LEU A CA 1
ATOM 748 C C . LEU A 1 95 ? -8.674 -4.215 7.741 1.00 95.12 95 LEU A C 1
ATOM 750 O O . LEU A 1 95 ? -9.103 -3.878 8.844 1.00 95.12 95 LEU A O 1
ATOM 754 N N . ASN A 1 96 ? -9.477 -4.772 6.836 1.00 93.88 96 ASN A N 1
ATOM 755 C CA . ASN A 1 96 ? -10.888 -5.050 7.106 1.00 93.88 96 ASN A CA 1
ATOM 756 C C . ASN A 1 96 ? -11.064 -6.137 8.171 1.00 93.88 96 ASN A C 1
ATOM 758 O O . ASN A 1 96 ? -12.006 -6.097 8.964 1.00 93.88 96 ASN A O 1
ATOM 762 N N . TYR A 1 97 ? -10.159 -7.114 8.207 1.00 90.31 97 TYR A N 1
ATOM 763 C CA . TYR A 1 97 ? -10.167 -8.151 9.225 1.00 90.31 97 TYR A CA 1
ATOM 764 C C . TYR A 1 97 ? -9.916 -7.573 10.624 1.00 90.31 97 TYR A C 1
ATOM 766 O O . TYR A 1 97 ? -10.671 -7.882 11.545 1.00 90.31 97 TYR A O 1
ATOM 774 N N . SER A 1 98 ? -8.923 -6.686 10.778 1.00 88.81 98 SER A N 1
ATOM 775 C CA . SER A 1 98 ? -8.644 -6.049 12.073 1.00 88.81 98 SER A CA 1
ATOM 776 C C . SER A 1 98 ? -9.771 -5.117 12.535 1.00 88.81 98 SER A C 1
ATOM 778 O O . SER A 1 98 ? -10.032 -5.027 13.735 1.00 88.81 98 SER A O 1
ATOM 780 N N . LEU A 1 99 ? -10.510 -4.497 11.605 1.00 86.62 99 LEU A N 1
ATOM 781 C CA . LEU A 1 99 ? -11.672 -3.657 11.921 1.00 86.62 99 LEU A CA 1
ATOM 782 C C . LEU A 1 99 ? -12.806 -4.441 12.600 1.00 86.62 99 LEU A C 1
ATOM 784 O O . LEU A 1 99 ? -13.404 -3.953 13.555 1.00 86.62 99 LEU A O 1
ATOM 788 N N . LYS A 1 100 ? -13.073 -5.675 12.151 1.00 77.44 100 LYS A N 1
ATOM 789 C CA . LYS A 1 100 ? -14.136 -6.540 12.705 1.00 77.44 100 LYS A CA 1
ATOM 790 C C . LYS A 1 100 ? -13.899 -6.916 14.170 1.00 77.44 100 LYS A C 1
ATOM 792 O O . LYS A 1 100 ? -14.829 -7.339 14.852 1.00 77.44 100 LYS A O 1
ATOM 797 N N . LEU A 1 101 ? -12.662 -6.791 14.644 1.00 71.50 101 LEU A N 1
ATOM 798 C CA . LEU A 1 101 ? -12.217 -7.321 15.933 1.00 71.50 101 LEU A CA 1
ATOM 799 C C . LEU A 1 101 ? -11.964 -6.231 16.974 1.00 71.50 101 LEU A C 1
ATOM 801 O O . LEU A 1 101 ? -11.735 -6.548 18.139 1.00 71.50 101 LEU A O 1
ATOM 805 N N . SER A 1 102 ? -12.082 -4.951 16.605 1.00 67.12 102 SER A N 1
ATOM 806 C CA . SER A 1 102 ? -11.950 -3.835 17.552 1.00 67.12 102 SER A CA 1
ATOM 807 C C . SER A 1 102 ? -13.128 -3.714 18.535 1.00 67.12 102 SER A C 1
ATOM 809 O O . SER A 1 102 ? -13.061 -2.915 19.469 1.00 67.12 102 SER A O 1
ATOM 811 N N . GLY A 1 103 ? -14.188 -4.520 18.375 1.00 62.91 103 GLY A N 1
ATOM 812 C CA . GLY A 1 103 ? -15.336 -4.581 19.293 1.00 62.91 103 GLY A CA 1
ATOM 813 C C . GLY A 1 103 ? -16.254 -3.355 19.244 1.00 62.91 103 GLY A C 1
ATOM 814 O O . GLY A 1 103 ? -17.167 -3.231 20.057 1.00 62.91 103 GLY A O 1
ATOM 815 N N . GLN A 1 104 ? -16.014 -2.447 18.301 1.00 64.69 104 GLN A N 1
ATOM 816 C CA . GLN A 1 104 ? -16.795 -1.238 18.061 1.00 64.69 104 GLN A CA 1
ATOM 817 C C . GLN A 1 104 ? -17.707 -1.432 16.838 1.00 64.69 104 GLN A C 1
ATOM 819 O O . GLN A 1 104 ? -17.396 -2.206 15.933 1.00 64.69 104 GLN A O 1
ATOM 824 N N . PHE A 1 105 ? -18.845 -0.733 16.809 1.00 65.50 105 PHE A N 1
ATOM 825 C CA . PHE A 1 105 ? -19.792 -0.745 15.685 1.00 65.50 105 PHE A CA 1
ATOM 826 C C . PHE A 1 105 ? -19.231 0.051 14.492 1.00 65.50 105 PHE A C 1
ATOM 828 O O . PHE A 1 105 ? -19.647 1.175 14.219 1.00 65.50 105 PHE A O 1
ATOM 835 N N . TRP A 1 106 ? -18.261 -0.527 13.786 1.00 66.38 106 TRP A N 1
ATOM 836 C CA . TRP A 1 106 ? -17.739 0.010 12.530 1.00 66.38 106 TRP A CA 1
ATOM 837 C C . TRP A 1 106 ? -18.464 -0.591 11.317 1.00 66.38 106 TRP A C 1
ATOM 839 O O . TRP A 1 106 ? -19.046 -1.676 11.430 1.00 66.38 106 TRP A O 1
ATOM 849 N N . PRO A 1 107 ? -18.436 0.072 10.142 1.00 63.03 107 PRO A N 1
ATOM 850 C CA . PRO A 1 107 ? -18.824 -0.560 8.885 1.00 63.03 107 PRO A CA 1
ATOM 851 C C . PRO A 1 107 ? -18.133 -1.919 8.738 1.00 63.03 107 PRO A C 1
ATOM 853 O O . PRO A 1 107 ? -16.957 -2.064 9.064 1.00 63.03 107 PRO A O 1
ATOM 856 N N . THR A 1 108 ? -18.859 -2.925 8.253 1.00 71.12 108 THR A N 1
ATOM 857 C CA . THR A 1 108 ? -18.357 -4.307 8.206 1.00 71.12 108 THR A CA 1
ATOM 858 C C . THR A 1 108 ? -17.141 -4.474 7.299 1.00 71.12 108 THR A C 1
ATOM 860 O O . THR A 1 108 ? -16.337 -5.379 7.535 1.00 71.12 108 THR A O 1
ATOM 863 N N . GLU A 1 109 ? -17.013 -3.638 6.264 1.00 87.19 109 GLU A N 1
ATOM 864 C CA . GLU A 1 109 ? -15.915 -3.688 5.304 1.00 87.19 109 GLU A CA 1
ATOM 865 C C . GLU A 1 109 ? -15.788 -2.383 4.502 1.00 87.19 109 GLU A C 1
ATOM 867 O O . GLU A 1 109 ? -16.782 -1.845 4.005 1.00 87.19 109 GLU A O 1
ATOM 872 N N . HIS A 1 110 ? -14.563 -1.891 4.323 1.00 93.00 110 HIS A N 1
ATOM 873 C CA . HIS A 1 110 ? -14.254 -0.785 3.424 1.00 93.00 110 HIS A CA 1
ATOM 874 C C . HIS A 1 110 ? -13.692 -1.289 2.087 1.00 93.00 110 HIS A C 1
ATOM 876 O O . HIS A 1 110 ? -12.981 -2.292 2.017 1.00 93.00 110 HIS A O 1
ATOM 882 N N . LYS A 1 111 ? -13.991 -0.560 1.005 1.00 95.81 111 LYS A N 1
ATOM 883 C CA . LYS A 1 111 ? -13.411 -0.813 -0.325 1.00 95.81 111 LYS A CA 1
ATOM 884 C C . LYS A 1 111 ? -11.908 -0.485 -0.339 1.00 95.81 111 LYS A C 1
ATOM 886 O O . LYS A 1 111 ? -11.500 0.404 0.407 1.00 95.81 111 LYS A O 1
ATOM 891 N N . PRO A 1 112 ? -11.109 -1.083 -1.245 1.00 98.00 112 PRO A N 1
ATOM 892 C CA . PRO A 1 112 ? -9.675 -0.796 -1.362 1.00 98.00 112 PRO A CA 1
ATOM 893 C C . PRO A 1 112 ? -9.310 0.693 -1.436 1.00 98.00 112 PRO A C 1
ATOM 895 O O . PRO A 1 112 ? -8.377 1.124 -0.763 1.00 98.00 112 PRO A O 1
ATOM 898 N N . SER A 1 113 ? -10.100 1.508 -2.144 1.00 97.69 113 SER A N 1
ATOM 899 C CA . SER A 1 113 ? -9.881 2.960 -2.269 1.00 97.69 113 SER A CA 1
ATOM 900 C C . SER A 1 113 ? -9.989 3.754 -0.963 1.00 97.69 113 SER A C 1
ATOM 902 O O . SER A 1 113 ? -9.540 4.895 -0.882 1.00 97.69 113 SER A O 1
ATOM 904 N N . LYS A 1 114 ? -10.561 3.172 0.099 1.00 96.69 114 LYS A N 1
ATOM 905 C CA . LYS A 1 114 ? -10.518 3.780 1.437 1.00 96.69 114 LYS A CA 1
ATOM 906 C C . LYS A 1 114 ? -9.154 3.632 2.100 1.00 96.69 114 LYS A C 1
ATOM 908 O O . LYS A 1 114 ? -8.816 4.464 2.939 1.00 96.69 114 LYS A O 1
ATOM 913 N N . TYR A 1 115 ? -8.376 2.621 1.726 1.00 98.12 115 TYR A N 1
ATOM 914 C CA . TYR A 1 115 ? -7.064 2.339 2.303 1.00 98.12 115 TYR A CA 1
ATOM 915 C C . TYR A 1 115 ? -5.907 2.759 1.409 1.00 98.12 115 TYR A C 1
ATOM 917 O O . TYR A 1 115 ? -4.845 3.081 1.932 1.00 98.12 115 TYR A O 1
ATOM 925 N N . ILE A 1 116 ? -6.106 2.767 0.093 1.00 98.62 116 ILE A N 1
ATOM 926 C CA . ILE A 1 116 ? -5.091 3.089 -0.908 1.00 98.62 116 ILE A CA 1
ATOM 927 C C . ILE A 1 116 ? -5.693 4.114 -1.865 1.00 98.62 116 ILE A C 1
ATOM 929 O O . ILE A 1 116 ? -6.761 3.872 -2.410 1.00 98.62 116 ILE A O 1
ATOM 933 N N . THR A 1 117 ? -5.021 5.238 -2.087 1.00 98.31 117 THR A N 1
ATOM 934 C CA . THR A 1 117 ? -5.420 6.209 -3.118 1.00 98.31 117 THR A CA 1
ATOM 935 C C . THR A 1 117 ? -4.549 6.103 -4.362 1.00 98.31 117 THR A C 1
ATOM 937 O O . THR A 1 117 ? -5.071 6.218 -5.464 1.00 98.31 117 THR A O 1
ATOM 940 N N . HIS A 1 118 ? -3.260 5.790 -4.196 1.00 98.56 118 HIS A N 1
ATOM 941 C CA . HIS A 1 118 ? -2.307 5.649 -5.297 1.00 98.56 118 HIS A CA 1
ATOM 942 C C . HIS A 1 118 ? -1.543 4.329 -5.174 1.00 98.56 118 HIS A C 1
ATOM 944 O O . HIS A 1 118 ? -1.089 3.977 -4.083 1.00 98.56 118 HIS A O 1
ATOM 950 N N . LEU A 1 119 ? -1.362 3.628 -6.290 1.00 98.62 119 LEU A N 1
ATOM 951 C CA . LEU A 1 119 ? -0.447 2.502 -6.426 1.00 98.62 119 LEU A CA 1
ATOM 952 C C . LEU A 1 119 ? 0.749 2.939 -7.271 1.00 98.62 119 LEU A C 1
ATOM 954 O O . LEU A 1 119 ? 0.617 3.107 -8.483 1.00 98.62 119 LEU A O 1
ATOM 958 N N . ILE A 1 120 ? 1.918 3.068 -6.649 1.00 98.50 120 ILE A N 1
ATOM 959 C CA . ILE A 1 120 ? 3.173 3.242 -7.380 1.00 98.50 120 ILE A CA 1
ATOM 960 C C . ILE A 1 120 ? 3.694 1.860 -7.772 1.00 98.50 120 ILE A C 1
ATOM 962 O O . ILE A 1 120 ? 3.787 0.970 -6.926 1.00 98.50 120 ILE A O 1
ATOM 966 N N . TYR A 1 121 ? 4.054 1.680 -9.040 1.00 98.38 121 TYR A N 1
ATOM 967 C CA . TYR A 1 121 ? 4.641 0.439 -9.547 1.00 98.38 121 TYR A CA 1
ATOM 968 C C . TYR A 1 121 ? 5.785 0.726 -10.518 1.00 98.38 121 TYR A C 1
ATOM 970 O O . TYR A 1 121 ? 5.838 1.792 -11.127 1.00 98.38 121 TYR A O 1
ATOM 978 N N . LEU A 1 122 ? 6.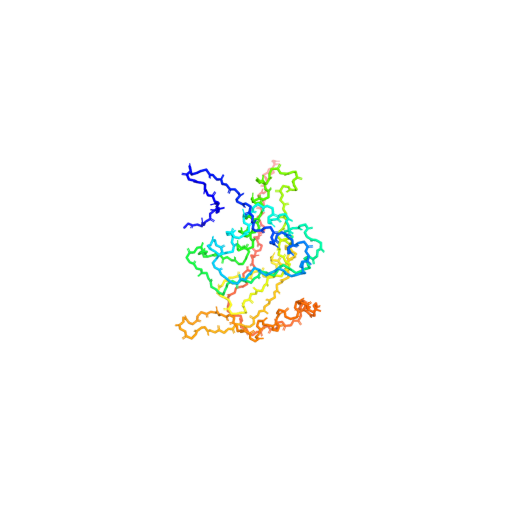711 -0.221 -10.663 1.00 98.12 122 LEU A N 1
ATOM 979 C CA . LEU A 1 122 ? 7.803 -0.093 -11.625 1.00 98.12 122 LEU A CA 1
ATOM 980 C C . LEU A 1 122 ? 7.320 -0.390 -13.049 1.00 98.12 122 LEU A C 1
ATOM 982 O O . LEU A 1 122 ? 6.633 -1.385 -13.273 1.00 98.12 122 LEU A O 1
ATOM 986 N N . ASP A 1 123 ? 7.730 0.423 -14.020 1.00 96.12 123 ASP A N 1
ATOM 987 C CA . ASP A 1 123 ? 7.455 0.196 -15.449 1.00 96.12 123 ASP A CA 1
ATOM 988 C C . ASP A 1 123 ? 8.073 -1.107 -15.987 1.00 96.12 123 ASP A C 1
ATOM 990 O O . ASP A 1 123 ? 7.555 -1.707 -16.926 1.00 96.12 123 ASP A O 1
ATOM 994 N N . ASN A 1 124 ? 9.150 -1.569 -15.353 1.00 95.69 124 ASN A N 1
ATOM 995 C CA . ASN A 1 124 ? 9.822 -2.834 -15.617 1.00 95.69 124 ASN A CA 1
ATOM 996 C C . ASN A 1 124 ? 9.523 -3.912 -14.557 1.00 95.69 124 ASN A C 1
ATOM 998 O O . ASN A 1 124 ? 10.314 -4.838 -14.408 1.00 95.69 124 ASN A O 1
ATOM 1002 N N . SER A 1 125 ? 8.429 -3.781 -13.798 1.00 96.31 125 SER A N 1
ATOM 1003 C CA . SER A 1 125 ? 8.024 -4.739 -12.758 1.00 96.31 125 SER A CA 1
ATOM 1004 C C . SER A 1 125 ? 7.838 -6.163 -13.305 1.00 96.31 125 SER A C 1
ATOM 1006 O O . SER A 1 125 ? 7.218 -6.363 -14.348 1.00 96.31 125 SER A O 1
ATOM 1008 N N . GLU A 1 126 ? 8.304 -7.167 -12.556 1.00 96.62 126 GLU A N 1
ATOM 1009 C CA . GLU A 1 126 ? 7.974 -8.582 -12.795 1.00 96.62 126 GLU A CA 1
ATOM 1010 C C . GLU A 1 126 ? 6.578 -8.935 -12.253 1.00 96.62 126 GLU A C 1
ATOM 1012 O O . GLU A 1 126 ? 5.918 -9.846 -12.756 1.00 96.62 126 GLU A O 1
ATOM 1017 N N . VAL A 1 127 ? 6.100 -8.195 -11.245 1.00 97.69 127 VAL A N 1
ATOM 1018 C CA . VAL A 1 127 ? 4.727 -8.310 -10.736 1.00 97.69 127 VAL A CA 1
ATOM 1019 C C . VAL A 1 127 ? 3.767 -7.733 -11.772 1.00 97.69 127 VAL A C 1
ATOM 1021 O O . VAL A 1 127 ? 3.913 -6.576 -12.171 1.00 97.69 127 VAL A O 1
ATOM 1024 N N . GLN A 1 128 ? 2.762 -8.512 -12.179 1.00 97.81 128 GLN A N 1
ATOM 1025 C CA . GLN A 1 128 ? 1.771 -8.074 -13.165 1.00 97.81 128 GLN A CA 1
ATOM 1026 C C . GLN A 1 128 ? 0.855 -6.982 -12.600 1.00 97.81 128 GLN A C 1
ATOM 1028 O O . GLN A 1 128 ? 0.267 -7.151 -11.527 1.00 97.81 128 GLN A O 1
ATOM 1033 N N . VAL A 1 129 ? 0.685 -5.896 -13.358 1.00 97.94 129 VAL A N 1
ATOM 1034 C CA . VAL A 1 129 ? -0.134 -4.739 -12.973 1.00 97.94 129 VAL A CA 1
ATOM 1035 C C . VAL A 1 129 ? -1.270 -4.542 -13.979 1.00 97.94 129 VAL A C 1
ATOM 1037 O O . VAL A 1 129 ? -1.056 -4.051 -15.083 1.00 97.94 129 VAL A O 1
ATOM 1040 N N . ASP A 1 130 ? -2.490 -4.920 -13.593 1.00 97.62 130 ASP A N 1
ATOM 1041 C CA . ASP A 1 130 ? -3.715 -4.599 -14.339 1.00 97.62 130 ASP A CA 1
ATOM 1042 C C . ASP A 1 130 ? -4.208 -3.205 -13.934 1.00 97.62 130 ASP A C 1
ATOM 1044 O O . ASP A 1 130 ? -5.044 -3.060 -13.039 1.00 97.62 130 ASP A O 1
ATOM 1048 N N . THR A 1 131 ? -3.655 -2.168 -14.567 1.00 97.44 131 THR A N 1
ATOM 1049 C CA . THR A 1 131 ? -3.981 -0.772 -14.239 1.00 97.44 131 THR A CA 1
ATOM 1050 C C . THR A 1 131 ? -5.471 -0.484 -14.376 1.00 97.44 131 THR A C 1
ATOM 1052 O O . THR A 1 131 ? -6.062 0.116 -13.486 1.00 97.44 131 THR A O 1
ATOM 1055 N N . TRP A 1 132 ? -6.118 -1.001 -15.423 1.00 97.00 132 TRP A N 1
ATOM 1056 C CA . TRP A 1 132 ? -7.551 -0.813 -15.649 1.00 97.00 132 TRP A CA 1
ATOM 1057 C C . TRP A 1 132 ? -8.405 -1.436 -14.539 1.00 97.00 132 TRP A C 1
ATOM 1059 O O . TRP A 1 132 ? -9.365 -0.823 -14.062 1.00 97.00 132 TRP A O 1
ATOM 1069 N N . GLY A 1 133 ? -8.070 -2.660 -14.120 1.00 97.75 133 GLY A N 1
ATOM 1070 C CA . GLY A 1 133 ? -8.755 -3.334 -13.018 1.00 97.75 133 GLY A CA 1
ATOM 1071 C C . GLY A 1 133 ? -8.586 -2.596 -11.690 1.00 97.75 133 GLY A C 1
ATOM 1072 O O . GLY A 1 133 ? -9.541 -2.491 -10.919 1.00 97.75 133 GLY A O 1
ATOM 1073 N N . ILE A 1 134 ? -7.398 -2.041 -11.447 1.00 98.50 134 ILE A N 1
ATOM 1074 C CA . ILE A 1 134 ? -7.054 -1.313 -10.219 1.00 98.50 134 ILE A CA 1
ATOM 1075 C C . ILE A 1 134 ? -7.714 0.073 -10.183 1.00 98.50 134 ILE A C 1
ATOM 1077 O O . ILE A 1 134 ? -8.331 0.432 -9.180 1.00 98.50 134 ILE A O 1
ATOM 1081 N N . GLU A 1 135 ? -7.695 0.813 -11.290 1.00 97.56 135 GLU A N 1
ATOM 1082 C CA . GLU A 1 135 ? -8.358 2.118 -11.421 1.00 97.56 135 GLU A CA 1
ATOM 1083 C C . GLU A 1 135 ? -9.871 2.015 -11.213 1.00 97.56 135 GLU A C 1
ATOM 1085 O O . GLU A 1 135 ? -10.481 2.878 -10.579 1.00 97.56 135 GLU A O 1
ATOM 1090 N N . LYS A 1 136 ? -10.489 0.903 -11.630 1.00 97.69 136 LYS A N 1
ATOM 1091 C CA . LYS A 1 136 ? -11.898 0.610 -11.324 1.00 97.69 136 LYS A CA 1
ATOM 1092 C C . LYS A 1 136 ? -12.205 0.449 -9.836 1.00 97.69 136 LYS A C 1
ATOM 1094 O O . LYS A 1 136 ? -13.361 0.613 -9.442 1.00 97.69 136 LYS A O 1
ATOM 1099 N N . LEU A 1 137 ? -11.209 0.135 -9.007 1.00 97.75 137 LEU A N 1
ATOM 1100 C CA . LEU A 1 137 ? -11.352 0.123 -7.548 1.00 97.75 137 LEU A CA 1
ATOM 1101 C C . LEU A 1 137 ? -11.278 1.537 -6.945 1.00 97.75 137 LEU A C 1
ATOM 1103 O O . LEU A 1 137 ? -11.522 1.692 -5.744 1.00 97.75 137 LEU A O 1
ATOM 1107 N N . GLY A 1 138 ? -10.997 2.555 -7.766 1.00 97.81 138 GLY A N 1
ATOM 1108 C CA . GLY A 1 138 ? -10.780 3.941 -7.360 1.00 97.81 138 GLY A CA 1
ATOM 1109 C C . GLY A 1 138 ? -9.356 4.204 -6.872 1.00 97.81 138 GLY A C 1
ATOM 1110 O O . GLY A 1 138 ? -9.181 5.047 -5.998 1.00 97.81 138 GLY A O 1
ATOM 1111 N N . ILE A 1 139 ? -8.375 3.440 -7.366 1.00 98.50 139 ILE A N 1
ATOM 1112 C CA . ILE A 1 139 ? -6.954 3.579 -7.022 1.00 98.50 139 ILE A CA 1
ATOM 1113 C C . ILE A 1 139 ? -6.200 4.071 -8.255 1.00 98.50 139 ILE A C 1
ATOM 1115 O O . ILE A 1 139 ? -6.219 3.414 -9.294 1.00 98.50 139 ILE A O 1
ATOM 1119 N N . GLU A 1 140 ? -5.508 5.196 -8.135 1.00 97.88 140 GLU A N 1
ATOM 1120 C CA . GLU A 1 140 ? -4.721 5.758 -9.227 1.00 97.88 140 GLU A CA 1
ATOM 1121 C C . GLU A 1 140 ? -3.413 4.982 -9.429 1.00 97.88 140 GLU A C 1
ATOM 1123 O O . GLU A 1 140 ? -2.650 4.767 -8.486 1.00 97.88 140 GLU A O 1
ATOM 1128 N N . CYS A 1 141 ? -3.150 4.541 -10.660 1.00 97.94 141 CYS A N 1
ATOM 1129 C CA . CYS A 1 141 ? -1.953 3.778 -11.000 1.00 97.94 141 CYS A CA 1
ATOM 1130 C C . CYS A 1 141 ? -0.835 4.707 -11.483 1.00 97.94 141 CYS A C 1
ATOM 1132 O O . CYS A 1 141 ? -0.956 5.360 -12.518 1.00 97.94 141 CYS A O 1
ATOM 1134 N N . VAL A 1 142 ? 0.288 4.715 -10.767 1.00 97.88 142 VAL A N 1
ATOM 1135 C CA . VAL A 1 142 ? 1.399 5.645 -10.988 1.00 97.88 142 VAL A CA 1
ATOM 1136 C C . VAL A 1 142 ? 2.662 4.875 -11.401 1.00 97.88 142 VAL A C 1
ATOM 1138 O O . VAL A 1 142 ? 3.347 4.312 -10.540 1.00 97.88 142 VAL A O 1
ATOM 1141 N N . PRO A 1 143 ? 2.997 4.800 -12.703 1.00 97.06 143 PRO A N 1
ATOM 1142 C CA . PRO A 1 143 ? 4.230 4.162 -13.144 1.00 97.06 143 PRO A CA 1
ATOM 1143 C C . PRO A 1 143 ? 5.455 4.969 -12.702 1.00 97.06 143 PRO A C 1
ATOM 1145 O O . PRO A 1 143 ? 5.529 6.186 -12.875 1.00 97.06 143 PRO A O 1
ATOM 1148 N N . CYS A 1 144 ? 6.462 4.272 -12.192 1.00 96.88 144 CYS A N 1
ATOM 1149 C CA . CYS A 1 144 ? 7.780 4.802 -11.885 1.00 96.88 144 CYS A CA 1
ATOM 1150 C C . CYS A 1 144 ? 8.816 4.060 -12.724 1.00 96.88 144 CYS A C 1
ATOM 1152 O O . CYS A 1 144 ? 8.821 2.833 -12.774 1.00 96.88 144 CYS A O 1
ATOM 1154 N N . ILE A 1 145 ? 9.734 4.793 -13.349 1.00 96.38 145 ILE A N 1
ATOM 1155 C CA . ILE A 1 145 ? 10.782 4.159 -14.149 1.00 96.38 145 ILE A CA 1
ATOM 1156 C C . ILE A 1 145 ? 11.762 3.439 -13.216 1.00 96.38 145 ILE A C 1
ATOM 1158 O O . ILE A 1 145 ? 12.438 4.085 -12.405 1.00 96.38 145 ILE A O 1
ATOM 1162 N N . GLY A 1 146 ? 11.863 2.119 -13.350 1.00 94.62 146 GLY A N 1
ATOM 1163 C CA . GLY A 1 146 ? 12.785 1.304 -12.570 1.00 94.62 146 GLY A CA 1
ATOM 1164 C C . GLY A 1 146 ? 14.197 1.256 -13.143 1.00 94.62 146 GLY A C 1
ATOM 1165 O O . GLY A 1 146 ? 14.518 1.823 -14.194 1.00 94.62 146 GLY A O 1
ATOM 1166 N N . ARG A 1 147 ? 15.080 0.577 -12.414 1.00 95.69 147 ARG A N 1
ATOM 1167 C CA . ARG A 1 147 ? 16.409 0.182 -12.892 1.00 95.69 147 ARG A CA 1
ATOM 1168 C C . ARG A 1 147 ? 16.692 -1.265 -12.487 1.00 95.69 147 ARG A C 1
ATOM 1170 O O . ARG A 1 147 ? 16.144 -1.713 -11.480 1.00 95.69 147 ARG A O 1
ATOM 1177 N N . PRO A 1 148 ? 17.529 -2.000 -13.230 1.00 95.38 148 PRO A N 1
ATOM 1178 C CA . PRO A 1 148 ? 17.989 -3.302 -12.777 1.00 95.38 148 PRO A CA 1
ATOM 1179 C C . PRO A 1 148 ? 18.925 -3.136 -11.574 1.00 95.38 148 PRO A C 1
ATOM 1181 O O . PRO A 1 148 ? 19.769 -2.232 -11.531 1.00 95.38 148 PRO A O 1
ATOM 1184 N N . ASP A 1 149 ? 18.769 -4.011 -10.591 1.00 94.44 149 ASP A N 1
ATOM 1185 C CA . ASP A 1 149 ? 19.718 -4.166 -9.502 1.00 94.44 149 ASP A CA 1
ATOM 1186 C C . ASP A 1 149 ? 21.034 -4.765 -10.015 1.00 94.44 149 ASP A C 1
ATOM 1188 O O . ASP A 1 149 ? 21.036 -5.726 -10.782 1.00 94.44 149 ASP A O 1
ATOM 1192 N N . SER A 1 150 ? 22.166 -4.224 -9.564 1.00 93.50 150 SER A N 1
ATOM 1193 C CA . SER A 1 150 ? 23.485 -4.624 -10.066 1.00 93.50 150 SER A CA 1
ATOM 1194 C C . SER A 1 150 ? 23.849 -6.069 -9.720 1.00 93.50 150 SER A C 1
ATOM 1196 O O . SER A 1 150 ? 24.675 -6.662 -10.408 1.00 93.50 150 SER A O 1
ATOM 1198 N N . SER A 1 151 ? 23.275 -6.622 -8.646 1.00 93.62 151 SER A N 1
ATOM 1199 C CA . SER A 1 151 ? 23.608 -7.966 -8.163 1.00 93.62 151 SER A CA 1
ATOM 1200 C C . SER A 1 151 ? 22.653 -9.033 -8.692 1.00 93.62 151 SER A C 1
ATOM 1202 O O . SER A 1 151 ? 23.084 -10.094 -9.134 1.00 93.62 151 SER A O 1
ATOM 1204 N N . SER A 1 152 ? 21.354 -8.745 -8.663 1.00 93.19 152 SER A N 1
ATOM 1205 C CA . SER A 1 152 ? 20.296 -9.709 -8.970 1.00 93.19 152 SER A CA 1
ATOM 1206 C C . SER A 1 152 ? 19.664 -9.506 -10.346 1.00 93.19 152 SER A C 1
ATOM 1208 O O . SER A 1 152 ? 18.924 -10.373 -10.800 1.00 93.19 152 SER A O 1
ATOM 1210 N N . GLY A 1 153 ? 19.908 -8.362 -10.995 1.00 94.19 153 GLY A N 1
ATOM 1211 C CA . GLY A 1 153 ? 19.235 -7.953 -12.231 1.00 94.19 153 GLY A CA 1
ATOM 1212 C C . GLY A 1 153 ? 17.767 -7.560 -12.044 1.00 94.19 153 GLY A C 1
ATOM 1213 O O . GLY A 1 153 ? 17.134 -7.113 -12.998 1.00 94.19 153 GLY A O 1
ATOM 1214 N N . ARG A 1 154 ? 17.222 -7.701 -10.829 1.00 94.69 154 ARG A N 1
ATOM 1215 C CA . ARG A 1 154 ? 15.800 -7.494 -10.550 1.00 94.69 154 ARG A CA 1
ATOM 1216 C C . ARG A 1 154 ? 15.406 -6.018 -10.622 1.00 94.69 154 ARG A C 1
ATOM 1218 O O . ARG A 1 154 ? 16.222 -5.158 -10.282 1.00 94.69 154 ARG A O 1
ATOM 1225 N N . PRO A 1 155 ? 14.156 -5.709 -10.995 1.00 96.12 155 PRO A N 1
ATOM 1226 C CA . PRO A 1 155 ? 13.622 -4.354 -10.949 1.00 96.12 155 PRO A CA 1
ATOM 1227 C C . PRO A 1 155 ? 13.671 -3.749 -9.542 1.00 96.12 155 PRO A C 1
ATOM 1229 O O . PRO A 1 155 ? 13.101 -4.297 -8.596 1.00 96.12 155 PRO A O 1
ATOM 1232 N N . ILE A 1 156 ? 14.312 -2.587 -9.415 1.00 96.44 156 ILE A N 1
ATOM 1233 C CA . ILE A 1 156 ? 14.329 -1.781 -8.192 1.00 96.44 156 ILE A CA 1
ATOM 1234 C C . ILE A 1 156 ? 14.034 -0.311 -8.490 1.00 96.44 156 ILE A C 1
ATOM 1236 O O . ILE A 1 156 ? 14.243 0.182 -9.603 1.00 96.44 156 ILE A O 1
ATOM 1240 N N . TYR A 1 157 ? 13.565 0.399 -7.466 1.00 96.88 157 TYR A N 1
ATOM 1241 C CA . TYR A 1 157 ? 13.347 1.838 -7.532 1.00 96.88 157 TYR A CA 1
ATOM 1242 C C . TYR A 1 157 ? 14.677 2.589 -7.626 1.00 96.88 157 TYR A C 1
ATOM 1244 O O . TYR A 1 157 ? 15.651 2.292 -6.930 1.00 96.88 157 TYR A O 1
ATOM 1252 N N . ASP A 1 158 ? 14.701 3.596 -8.491 1.00 95.88 158 ASP A N 1
ATOM 1253 C CA . ASP A 1 158 ? 15.727 4.628 -8.480 1.00 95.88 158 ASP A CA 1
ATOM 1254 C C . ASP A 1 158 ? 15.253 5.792 -7.610 1.00 95.88 158 ASP A C 1
ATOM 1256 O O . ASP A 1 158 ? 14.152 6.305 -7.802 1.00 95.88 158 ASP A O 1
ATOM 1260 N N . GLU A 1 159 ? 16.091 6.222 -6.672 1.00 94.81 159 GLU A N 1
ATOM 1261 C CA . GLU A 1 159 ? 15.745 7.243 -5.681 1.00 94.81 159 GLU A CA 1
ATOM 1262 C C . GLU A 1 159 ? 15.300 8.563 -6.323 1.00 94.81 159 GLU A C 1
ATOM 1264 O O . GLU A 1 159 ? 14.276 9.130 -5.948 1.00 94.81 159 GLU A O 1
ATOM 1269 N N . LYS A 1 160 ? 16.026 9.048 -7.339 1.00 96.44 160 LYS A N 1
ATOM 1270 C CA . LYS A 1 160 ? 15.723 10.342 -7.968 1.00 96.44 160 LYS A CA 1
ATOM 1271 C C . LYS A 1 160 ? 14.407 10.295 -8.731 1.00 96.44 160 LYS A C 1
ATOM 1273 O O . LYS A 1 160 ? 13.649 11.262 -8.709 1.00 96.44 160 LYS A O 1
ATOM 1278 N N . LYS A 1 161 ? 14.154 9.192 -9.437 1.00 96.50 161 LYS A N 1
ATOM 1279 C CA . LYS A 1 161 ? 12.913 9.002 -10.196 1.00 96.50 161 LYS A CA 1
ATOM 1280 C C . LYS A 1 161 ? 11.720 8.819 -9.261 1.00 96.50 161 LYS A C 1
ATOM 1282 O O . LYS A 1 161 ? 10.696 9.453 -9.485 1.00 96.50 161 LYS A O 1
ATOM 1287 N N . LEU A 1 162 ? 11.881 8.033 -8.198 1.00 96.56 162 LEU A N 1
ATOM 1288 C CA . LEU A 1 162 ? 10.841 7.828 -7.196 1.00 96.56 162 LEU A CA 1
ATOM 1289 C C . LEU A 1 162 ? 10.486 9.131 -6.469 1.00 96.56 162 LEU A C 1
ATOM 1291 O O . LEU A 1 162 ? 9.304 9.429 -6.340 1.00 96.56 162 LEU A O 1
ATOM 1295 N N . ASN A 1 163 ? 11.476 9.928 -6.055 1.00 96.69 163 ASN A N 1
ATOM 1296 C CA . ASN A 1 163 ? 11.213 11.213 -5.397 1.00 96.69 163 ASN A CA 1
ATOM 1297 C C . ASN A 1 163 ? 10.393 12.146 -6.293 1.00 96.69 163 ASN A C 1
ATOM 1299 O O . ASN A 1 163 ? 9.397 12.686 -5.840 1.00 96.69 163 ASN A O 1
ATOM 1303 N N . ARG A 1 164 ? 10.711 12.237 -7.592 1.00 96.44 164 ARG A N 1
ATOM 1304 C CA . ARG A 1 164 ? 9.902 13.025 -8.542 1.00 96.44 164 ARG A CA 1
ATOM 1305 C C . ARG A 1 164 ? 8.455 12.543 -8.638 1.00 96.44 164 ARG A C 1
ATOM 1307 O O . ARG A 1 164 ? 7.550 13.359 -8.764 1.00 96.44 164 ARG A O 1
ATOM 1314 N N . VAL A 1 165 ? 8.243 11.226 -8.613 1.00 97.00 165 VAL A N 1
ATOM 1315 C CA . VAL A 1 165 ? 6.897 10.641 -8.623 1.00 97.00 165 VAL A CA 1
ATOM 1316 C C . VAL A 1 165 ? 6.155 10.999 -7.335 1.00 97.00 165 VAL A C 1
ATOM 1318 O O . VAL A 1 165 ? 5.020 11.463 -7.403 1.00 97.00 165 VAL A O 1
ATOM 1321 N N . LEU A 1 166 ? 6.799 10.846 -6.177 1.00 97.12 166 LEU A N 1
ATOM 1322 C CA . LEU A 1 166 ? 6.219 11.220 -4.887 1.00 97.12 166 LEU A CA 1
ATOM 1323 C C . LEU A 1 166 ? 5.879 12.712 -4.836 1.00 97.12 166 LEU A C 1
ATOM 1325 O O . LEU A 1 166 ? 4.740 13.041 -4.524 1.00 97.12 166 LEU A O 1
ATOM 1329 N N . ASP A 1 167 ? 6.804 13.589 -5.226 1.00 96.94 167 ASP A N 1
ATOM 1330 C CA . ASP A 1 167 ? 6.583 15.038 -5.294 1.00 96.94 167 ASP A CA 1
ATOM 1331 C C . ASP A 1 167 ? 5.376 15.366 -6.189 1.00 96.94 167 ASP A C 1
ATOM 1333 O O . ASP A 1 167 ? 4.507 16.139 -5.799 1.00 96.94 167 ASP A O 1
ATOM 1337 N N . SER A 1 168 ? 5.238 14.700 -7.344 1.00 96.44 168 SER A N 1
ATOM 1338 C CA . SER A 1 168 ? 4.091 14.926 -8.236 1.00 96.44 168 SER A CA 1
ATOM 1339 C C . SER A 1 168 ? 2.740 14.537 -7.620 1.00 96.44 168 SER A C 1
ATOM 1341 O O . SER A 1 168 ? 1.740 15.218 -7.859 1.00 96.44 168 SER A O 1
ATOM 1343 N N . ILE A 1 169 ? 2.704 13.480 -6.797 1.00 96.62 169 ILE A N 1
ATOM 1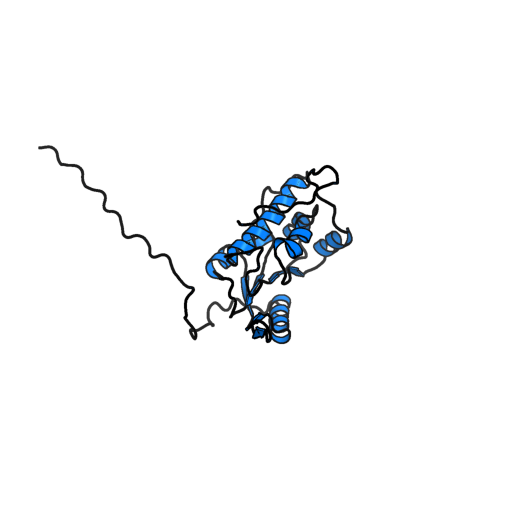344 C CA . ILE A 1 169 ? 1.502 13.078 -6.050 1.00 96.62 169 ILE A CA 1
ATOM 1345 C C . ILE A 1 169 ? 1.220 14.090 -4.931 1.00 96.62 169 ILE A C 1
ATOM 1347 O O . ILE A 1 169 ? 0.074 14.493 -4.737 1.00 96.62 169 ILE A O 1
ATOM 1351 N N . LEU A 1 170 ? 2.254 14.515 -4.198 1.00 95.62 170 LEU A N 1
ATOM 1352 C CA . LEU A 1 170 ? 2.126 15.456 -3.081 1.00 95.62 170 LEU A CA 1
ATOM 1353 C C . LEU A 1 170 ? 1.655 16.842 -3.542 1.00 95.62 170 LEU A C 1
ATOM 1355 O O . LEU A 1 170 ? 0.784 17.429 -2.901 1.00 95.62 170 LEU A O 1
ATOM 1359 N N . ASP A 1 171 ? 2.162 17.318 -4.678 1.00 93.75 171 ASP A N 1
ATOM 1360 C CA . ASP A 1 171 ? 1.784 18.603 -5.274 1.00 93.75 171 ASP A CA 1
ATOM 1361 C C . ASP A 1 171 ? 0.442 18.538 -6.030 1.00 93.75 171 ASP A C 1
ATOM 1363 O O . ASP A 1 171 ? -0.041 19.556 -6.531 1.00 93.75 171 ASP A O 1
ATOM 1367 N N . GLY A 1 172 ? -0.161 17.348 -6.158 1.00 89.75 172 GLY A N 1
ATOM 1368 C CA . GLY A 1 172 ? -1.390 17.126 -6.929 1.00 89.75 172 GLY A CA 1
ATOM 1369 C C . GLY A 1 172 ? -1.231 17.391 -8.430 1.00 89.75 172 GLY A C 1
ATOM 1370 O O . GLY A 1 172 ? -2.218 17.603 -9.134 1.00 89.75 172 GLY A O 1
ATOM 1371 N N . THR A 1 173 ? 0.011 17.422 -8.920 1.00 89.25 173 THR A N 1
ATOM 1372 C CA . THR A 1 173 ? 0.341 17.645 -10.336 1.00 89.25 173 THR A CA 1
ATOM 1373 C C . THR A 1 173 ? 0.381 16.349 -11.130 1.00 89.25 173 THR A C 1
ATOM 1375 O O . THR A 1 173 ? 0.373 16.386 -12.364 1.00 89.25 173 THR A O 1
ATOM 1378 N N . TRP A 1 174 ? 0.392 15.205 -10.441 1.00 84.44 174 TRP A N 1
ATOM 1379 C CA . TRP A 1 174 ? 0.158 13.918 -11.062 1.00 84.44 174 TRP A CA 1
ATOM 1380 C C . TRP A 1 174 ? -1.249 13.905 -11.669 1.00 84.44 174 TRP A C 1
ATOM 1382 O O . TRP A 1 174 ? -2.259 13.789 -10.982 1.00 84.44 174 TRP A O 1
ATOM 1392 N N . ALA A 1 175 ? -1.304 14.071 -12.986 1.00 66.94 175 ALA A N 1
ATOM 1393 C CA . ALA A 1 175 ? -2.498 13.834 -13.767 1.00 66.94 175 ALA A CA 1
ATOM 1394 C C . ALA A 1 175 ? -2.349 12.457 -14.405 1.00 66.94 175 ALA A C 1
ATOM 1396 O O . ALA A 1 175 ? -1.421 12.255 -15.197 1.00 66.94 175 ALA A O 1
ATOM 1397 N N . SER A 1 176 ? -3.278 11.543 -14.100 1.00 58.00 176 SER A N 1
ATOM 1398 C CA . SER A 1 176 ? -3.528 10.331 -14.886 1.00 58.00 176 SER A CA 1
ATOM 1399 C C . SER A 1 176 ? -3.576 10.696 -16.368 1.00 58.00 176 SER A C 1
ATOM 1401 O O . SER A 1 176 ? -4.598 11.120 -16.912 1.00 58.00 176 SER A O 1
ATOM 1403 N N . THR A 1 177 ? -2.430 10.597 -17.037 1.00 44.97 177 THR A N 1
ATOM 1404 C CA . THR A 1 177 ? -2.330 10.903 -18.452 1.00 44.97 177 THR A CA 1
ATOM 1405 C C . THR A 1 177 ? -2.867 9.675 -19.162 1.00 44.97 177 THR A C 1
ATOM 1407 O O . THR A 1 177 ? -2.112 8.810 -19.594 1.00 44.97 177 THR A O 1
ATOM 1410 N N . CYS A 1 178 ? -4.187 9.598 -19.319 1.00 38.84 178 CYS A N 1
ATOM 1411 C CA . CYS A 1 178 ? -4.852 8.594 -20.154 1.00 38.84 178 CYS A CA 1
ATOM 1412 C C . CYS A 1 178 ? -4.467 8.703 -21.653 1.00 38.84 178 CYS A C 1
ATOM 1414 O O . CYS A 1 178 ? -5.108 8.091 -22.501 1.00 38.84 178 CYS A O 1
ATOM 1416 N N . ALA A 1 179 ? -3.440 9.483 -22.010 1.00 33.12 179 ALA A N 1
ATOM 1417 C CA . ALA A 1 179 ? -3.030 9.796 -23.373 1.00 33.12 179 ALA A CA 1
ATOM 1418 C C . ALA A 1 179 ? -1.505 10.029 -23.473 1.00 33.12 179 ALA A C 1
ATOM 1420 O O . ALA A 1 179 ? -1.076 11.146 -23.749 1.00 33.12 179 ALA A O 1
ATOM 1421 N N . GLY A 1 180 ? -0.659 9.022 -23.208 1.00 32.38 180 GLY A N 1
ATOM 1422 C CA . GLY A 1 180 ? 0.793 9.265 -23.281 1.00 32.38 180 GLY A CA 1
ATOM 1423 C C . GLY A 1 180 ? 1.764 8.087 -23.341 1.00 32.38 180 GLY A C 1
ATOM 1424 O O . GLY A 1 180 ? 2.851 8.267 -23.878 1.00 32.38 180 GLY A O 1
ATOM 1425 N N . PHE A 1 181 ? 1.418 6.880 -22.885 1.00 36.34 181 PHE A N 1
ATOM 1426 C CA . PHE A 1 181 ? 2.265 5.706 -23.140 1.00 36.34 181 PHE A CA 1
ATOM 1427 C C . PHE A 1 181 ? 1.907 5.096 -24.501 1.00 36.34 181 PHE A C 1
ATOM 1429 O O . PHE A 1 181 ? 1.247 4.061 -24.605 1.00 36.34 181 PHE A O 1
ATOM 1436 N N . SER A 1 182 ? 2.315 5.774 -25.581 1.00 33.47 182 SER A N 1
ATOM 1437 C CA . SER A 1 182 ? 2.345 5.148 -26.900 1.00 33.47 182 SER A CA 1
ATOM 1438 C C . SER A 1 182 ? 3.434 4.077 -26.901 1.00 33.47 182 SER A C 1
ATOM 1440 O O . SER A 1 182 ? 4.619 4.389 -26.815 1.00 33.47 182 SER A O 1
ATOM 1442 N N . SER A 1 183 ? 2.998 2.821 -26.976 1.00 41.41 183 SER A N 1
ATOM 1443 C CA . SER A 1 183 ? 3.650 1.718 -27.687 1.00 41.41 183 SER A CA 1
ATOM 1444 C C . SER A 1 183 ? 5.148 1.889 -27.972 1.00 41.41 183 SER A C 1
ATOM 1446 O O . SER A 1 183 ? 5.505 2.435 -29.011 1.00 41.41 183 SER A O 1
ATOM 1448 N N . LEU A 1 184 ? 6.009 1.349 -27.109 1.00 36.03 184 LEU A N 1
ATOM 1449 C CA . LEU A 1 184 ? 7.339 0.840 -27.478 1.00 36.03 184 LEU A CA 1
ATOM 1450 C C . LEU A 1 184 ? 7.845 -0.100 -26.370 1.00 36.03 184 LEU A C 1
ATOM 1452 O O . LEU A 1 184 ? 8.720 0.230 -25.580 1.00 36.03 184 LEU A O 1
ATOM 1456 N N . SER A 1 185 ? 7.196 -1.263 -26.283 1.00 32.41 185 SER A N 1
ATOM 1457 C CA . SER A 1 185 ? 7.740 -2.579 -25.885 1.00 32.41 185 SER A CA 1
ATOM 1458 C C . SER A 1 185 ? 6.585 -3.510 -25.497 1.00 32.41 185 SER A C 1
ATOM 1460 O O . SER A 1 185 ? 6.420 -3.939 -24.362 1.00 32.41 185 SER A O 1
ATOM 1462 N N . THR A 1 186 ? 5.739 -3.848 -26.472 1.00 34.53 186 THR A N 1
ATOM 1463 C CA . THR A 1 186 ? 4.817 -4.975 -26.313 1.00 34.53 186 THR A CA 1
ATOM 1464 C C . THR A 1 186 ? 5.626 -6.263 -26.380 1.00 34.53 186 THR A C 1
ATOM 1466 O O . THR A 1 186 ? 5.854 -6.799 -27.459 1.00 34.53 186 THR A O 1
ATOM 1469 N N . THR A 1 187 ? 6.025 -6.782 -25.222 1.00 38.47 187 THR A N 1
ATOM 1470 C CA . THR A 1 187 ? 6.127 -8.232 -25.051 1.00 38.47 187 THR A CA 1
ATOM 1471 C C . THR A 1 187 ? 5.329 -8.609 -23.812 1.00 38.47 187 THR A C 1
ATOM 1473 O O . THR A 1 187 ? 5.735 -8.322 -22.697 1.00 38.47 187 THR A O 1
ATOM 1476 N N . ALA A 1 188 ? 4.163 -9.206 -24.071 1.00 40.75 188 ALA A N 1
ATOM 1477 C CA . ALA A 1 188 ? 3.340 -9.994 -23.157 1.00 40.75 188 ALA A CA 1
ATOM 1478 C C . ALA A 1 188 ? 2.997 -9.362 -21.794 1.00 40.75 188 ALA A C 1
ATOM 1480 O O . ALA A 1 188 ? 3.728 -9.559 -20.839 1.00 40.75 188 ALA A O 1
ATOM 1481 N N . ASN A 1 189 ? 1.846 -8.679 -21.696 1.00 40.53 189 ASN A N 1
ATOM 1482 C CA . ASN A 1 189 ? 0.914 -8.768 -20.546 1.00 40.53 189 ASN A CA 1
ATOM 1483 C C . ASN A 1 189 ? -0.354 -7.920 -20.765 1.00 40.53 189 ASN A C 1
ATOM 1485 O O . ASN A 1 189 ? -0.775 -7.131 -19.930 1.00 40.53 189 ASN A O 1
ATOM 1489 N N . SER A 1 190 ? -1.002 -8.099 -21.916 1.00 42.41 190 SER A N 1
ATOM 1490 C CA . SER A 1 190 ? -2.395 -7.683 -22.093 1.00 42.41 190 SER A CA 1
ATOM 1491 C C . SER A 1 190 ? -3.128 -8.802 -22.821 1.00 42.41 190 SER A C 1
ATOM 1493 O O . SER A 1 190 ? -3.214 -8.824 -24.046 1.00 42.41 190 SER A O 1
ATOM 1495 N N . MET A 1 191 ? -3.592 -9.799 -22.067 1.00 34.81 191 MET A N 1
ATOM 1496 C CA . MET A 1 191 ? -4.585 -10.746 -22.567 1.00 34.81 191 MET A CA 1
ATOM 1497 C C . MET A 1 191 ? -5.958 -10.267 -22.116 1.00 34.81 191 MET A C 1
ATOM 1499 O O . MET A 1 191 ? -6.388 -10.480 -20.987 1.00 34.81 191 MET A O 1
ATOM 1503 N N . ARG A 1 192 ? -6.652 -9.603 -23.037 1.00 37.91 192 ARG A N 1
ATOM 1504 C CA . ARG A 1 192 ? -8.099 -9.409 -22.974 1.00 37.91 192 ARG A CA 1
ATOM 1505 C C . ARG A 1 192 ? -8.746 -10.798 -23.101 1.00 37.91 192 ARG A C 1
ATOM 1507 O O . ARG A 1 192 ? -8.443 -11.479 -24.082 1.00 37.91 192 ARG A O 1
ATOM 1514 N N . PRO A 1 193 ? -9.636 -11.241 -22.199 1.00 33.88 193 PRO A N 1
ATOM 1515 C CA . PRO A 1 193 ? -10.434 -12.427 -22.466 1.00 33.88 193 PRO A CA 1
ATOM 1516 C C . PRO A 1 193 ? -11.342 -12.121 -23.659 1.00 33.88 193 PRO A C 1
ATOM 1518 O O . PRO A 1 193 ? -12.177 -11.214 -23.599 1.00 33.88 193 PRO A O 1
ATOM 1521 N N . SER A 1 194 ? -11.151 -12.833 -24.766 1.00 37.91 194 SER A N 1
ATOM 1522 C CA . SER A 1 194 ? -12.132 -12.872 -25.842 1.00 37.91 194 SER A CA 1
ATOM 1523 C C . SER A 1 194 ? -13.439 -13.429 -25.279 1.00 37.91 194 SER A C 1
ATOM 1525 O O . SER A 1 194 ? -13.473 -14.457 -24.603 1.00 37.91 194 SER A O 1
ATOM 1527 N N . THR A 1 195 ? -14.528 -12.710 -25.526 1.00 37.59 195 THR A N 1
ATOM 1528 C CA . THR A 1 195 ? -15.892 -13.165 -25.269 1.00 37.59 195 THR A CA 1
ATOM 1529 C C . THR A 1 195 ? -16.105 -14.555 -25.882 1.00 37.59 195 THR A C 1
ATOM 1531 O O . THR A 1 195 ? -15.748 -14.756 -27.047 1.00 37.59 195 THR A O 1
ATOM 1534 N N . PRO A 1 196 ? -16.706 -15.526 -25.167 1.00 35.69 196 PRO A N 1
ATOM 1535 C CA . PRO A 1 196 ? -17.091 -16.776 -25.795 1.00 35.69 196 PRO A CA 1
ATOM 1536 C C . PRO A 1 196 ? -18.202 -16.498 -26.807 1.00 35.69 196 PRO A C 1
ATOM 1538 O O . PRO A 1 196 ? -19.220 -15.880 -26.487 1.00 35.69 196 PRO A O 1
ATOM 1541 N N . SER A 1 197 ? -17.973 -16.964 -28.032 1.00 39.25 197 SER A N 1
ATOM 1542 C CA . SER A 1 197 ? -18.962 -17.051 -29.100 1.00 39.25 197 SER A CA 1
ATOM 1543 C C . SER A 1 197 ? -20.259 -17.690 -28.591 1.00 39.25 197 SER A C 1
ATOM 1545 O O . SER A 1 197 ? -20.246 -18.652 -27.821 1.00 39.25 197 SER A O 1
ATOM 1547 N N . SER A 1 198 ? -21.382 -17.123 -29.018 1.00 34.72 198 SER A N 1
ATOM 1548 C CA . SER A 1 198 ? -22.748 -17.519 -28.691 1.00 34.72 198 SER A CA 1
ATOM 1549 C C . SER A 1 198 ? -22.987 -19.026 -28.834 1.00 34.72 198 SER A C 1
ATOM 1551 O O . SER A 1 198 ? -22.937 -19.567 -29.938 1.00 34.72 198 SER A O 1
ATOM 1553 N N . TYR A 1 199 ? -23.345 -19.685 -27.732 1.00 36.94 199 TYR A N 1
ATOM 1554 C CA . TYR A 1 199 ? -23.988 -20.997 -27.761 1.00 36.94 199 TYR A CA 1
ATOM 1555 C C . TYR A 1 199 ? -25.383 -20.861 -28.394 1.00 36.94 199 TYR A C 1
ATOM 1557 O O . TYR A 1 199 ? -26.285 -20.257 -27.812 1.00 36.94 199 TYR A O 1
ATOM 1565 N N . GLN A 1 200 ? -25.571 -21.424 -29.589 1.00 41.66 200 GLN A N 1
ATOM 1566 C CA . GLN A 1 200 ? -26.894 -21.631 -30.178 1.00 41.66 200 GLN A CA 1
ATOM 1567 C C . GLN A 1 200 ? -27.618 -22.751 -29.423 1.00 41.66 200 GLN A C 1
ATOM 1569 O O . GLN A 1 200 ? -27.135 -23.876 -29.314 1.00 41.66 200 GLN A O 1
ATOM 1574 N N . LYS A 1 201 ? -28.798 -22.429 -28.894 1.00 43.72 201 LYS A N 1
ATOM 1575 C CA . LYS A 1 201 ? -29.713 -23.379 -28.254 1.00 43.72 201 LYS A CA 1
ATOM 1576 C C . LYS A 1 201 ? -30.356 -24.257 -29.349 1.00 43.72 201 LYS A C 1
ATOM 1578 O O . LYS A 1 201 ? -30.871 -23.683 -30.309 1.00 43.72 201 LYS A O 1
ATOM 1583 N N . PRO A 1 202 ? -30.361 -25.598 -29.250 1.00 45.56 202 PRO A N 1
ATOM 1584 C CA . PRO A 1 202 ? -31.033 -26.438 -30.241 1.00 45.56 202 PRO A CA 1
ATOM 1585 C C . PRO A 1 202 ? -32.556 -26.227 -30.196 1.00 45.56 202 PRO A C 1
ATOM 1587 O O . PRO A 1 202 ? -33.148 -26.141 -29.117 1.00 45.56 202 PRO A O 1
ATOM 1590 N N . GLN A 1 203 ? -33.180 -26.111 -31.373 1.00 57.19 203 GLN A N 1
ATOM 1591 C CA . GLN A 1 203 ? -34.634 -25.987 -31.509 1.00 57.19 203 GLN A CA 1
ATOM 1592 C C . GLN A 1 203 ? -35.339 -27.293 -31.101 1.00 57.19 203 GLN A C 1
ATOM 1594 O O . GLN A 1 203 ? -34.856 -28.374 -31.446 1.00 57.19 203 GLN A O 1
ATOM 1599 N N . PRO A 1 204 ? -36.488 -27.223 -30.405 1.00 60.56 204 PRO A N 1
ATOM 1600 C CA . PRO A 1 204 ? -37.309 -28.401 -30.155 1.00 60.56 204 PRO A CA 1
ATOM 1601 C C . PRO A 1 204 ? -38.013 -28.867 -31.445 1.00 60.56 204 PRO A C 1
ATOM 1603 O O . PRO A 1 204 ? -38.331 -28.038 -32.302 1.00 60.56 204 PRO A O 1
ATOM 1606 N N . PRO A 1 205 ? -38.283 -30.178 -31.592 1.00 60.12 205 PRO A N 1
ATOM 1607 C CA . PRO A 1 205 ? -38.965 -30.713 -32.765 1.00 60.12 205 PRO A CA 1
ATOM 1608 C C . PRO A 1 205 ? -40.418 -30.219 -32.840 1.00 60.12 205 PRO A C 1
ATOM 1610 O O . PRO A 1 205 ? -41.143 -30.219 -31.844 1.00 60.12 205 PRO A O 1
ATOM 1613 N N . GLN A 1 206 ? -40.834 -29.813 -34.040 1.00 60.19 206 GLN A N 1
ATOM 1614 C CA . GLN A 1 206 ? -42.213 -29.435 -34.360 1.00 60.19 206 GLN A CA 1
ATOM 1615 C C . GLN A 1 206 ? -43.116 -30.686 -34.359 1.00 60.19 206 GLN A C 1
ATOM 1617 O O . GLN A 1 206 ? -42.736 -31.703 -34.947 1.00 60.19 206 GLN A O 1
ATOM 1622 N N . PRO A 1 207 ? -44.297 -30.652 -33.719 1.00 63.66 207 PRO A N 1
ATOM 1623 C CA 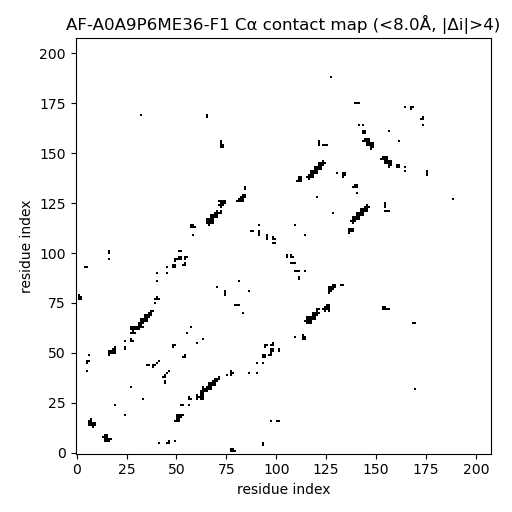. PRO A 1 207 ? -45.231 -31.769 -33.755 1.00 63.66 207 PRO A CA 1
ATOM 1624 C C . PRO A 1 207 ? -46.097 -31.778 -35.030 1.00 63.66 207 PRO A C 1
ATOM 1626 O O . PRO A 1 207 ? -46.894 -30.869 -35.233 1.00 63.66 207 PRO A O 1
ATOM 1629 N N . ARG A 1 208 ? -45.968 -32.894 -35.765 1.00 51.16 208 ARG A N 1
ATOM 1630 C CA . ARG A 1 208 ? -46.747 -33.433 -36.905 1.00 51.16 208 ARG A CA 1
ATOM 1631 C C . ARG A 1 208 ? -46.850 -32.606 -38.184 1.00 51.16 208 ARG A C 1
ATOM 1633 O O . ARG A 1 208 ? -47.663 -31.664 -38.233 1.00 51.16 208 ARG A O 1
#

Mean predicted aligned error: 9.34 Å

Foldseek 3Di:
DADDDDFDADPVRDGDAAADDVVLLVCLQAAQEAEQDDDDLRPPRLVNQLHACNLVSQLVHPRHNAQEYEDDLEDDPNQPLDAPVNSLCVNQVSSLVSVVVNPDPDDNGDQSCSRHAEYEYEPNGPHHYPQVVQVVSNHHYQYFHWAQDPPPRTTDHDPVRVVVSVVCVVVVVDDPCPPPPPDDDDDDDDDDPDDDDDDDDDDDDDDD

pLDDT: mean 85.71, std 20.28, range [32.38, 98.69]

Sequence (208 aa):
SRIKKLYYINEYGQEIFPPPNPKLLCALAEMETLVYSIGSLYTSIIPCLILKDVSHGIAESRSLKNKIFMLNGTNDRETPDYTALDFIWALTGALNYSLKLSGQFWPTEHKPSKYITHLIYLDNSEVQVDTWGIEKLGIECVPCIGRPDSSSGRPIYDEKKLNRVLDSILDGTWASTCAGFSSLSTTANSMRPSTPSSYQKPQPPQPR

Radius of gyration: 21.05 Å; Cα contacts (8 Å, |Δi|>4): 299; chains: 1; bounding box: 70×52×62 Å

InterPro domains:
  IPR002882 2-phospho-L-lactate transferase CofD [PF01933] (2-142)
  IPR038136 CofD-like domain superfamily [G3DSA:3.40.50.10680] (1-176)
  IPR038136 CofD-like domain superfamily [SSF142338] (2-166)

Secondary structure (DSSP, 8-state):
-------EE-TTS-EE-PPPPHHHHHHHHH-SEEEE-SS-IIIIIHHHHSSTTHHHHHHH-SS--EEEEE--SS--TTSTT--HHHHHHHHHHHHHHHHTTSSS---S---GGGT-SEEEEETT-SS---HHHHHTTT-EEEEE-EEE-TTT--EEE-HHHHHHHHHHHHTT-----SS----S---S-----PPPPP-PPPPPPPP-

Solvent-accessible surface area (backbone atoms only — not comparable to full-atom values): 12666 Å² total; per-residue (Å²): 132,79,79,87,80,86,82,47,60,50,98,84,72,44,80,50,62,58,71,59,66,66,68,57,57,56,43,37,56,63,38,45,69,45,75,49,62,69,64,54,58,76,83,55,51,44,65,72,37,43,24,39,62,45,33,51,36,54,51,70,27,85,36,44,76,40,24,35,36,38,51,57,24,56,69,51,95,77,38,73,90,43,35,50,64,50,53,50,50,54,54,41,49,44,26,33,54,33,46,71,67,62,81,57,99,61,82,82,65,75,61,54,38,50,67,30,37,32,39,38,36,40,74,64,33,72,37,50,72,60,53,71,68,42,41,73,54,56,24,47,72,41,78,34,70,47,40,64,35,93,87,79,59,45,42,36,85,36,69,73,54,46,50,54,52,50,51,27,58,75,72,64,67,60,65,87,65,92,77,71,87,73,87,88,76,93,72,87,89,82,83,74,83,75,78,81,78,81,83,80,78,83,80,79,86,84,86,130

Organism: NCBI:txid1440133

Nearest PDB structures (foldseek):
  2ppv-assembly1_A-2  TM=7.528E-01  e=7.744E-06  Staphylococcus epidermidis ATCC 12228
  2hzb-assembly1_A  TM=7.730E-01  e=1.210E-05  Halalkalibac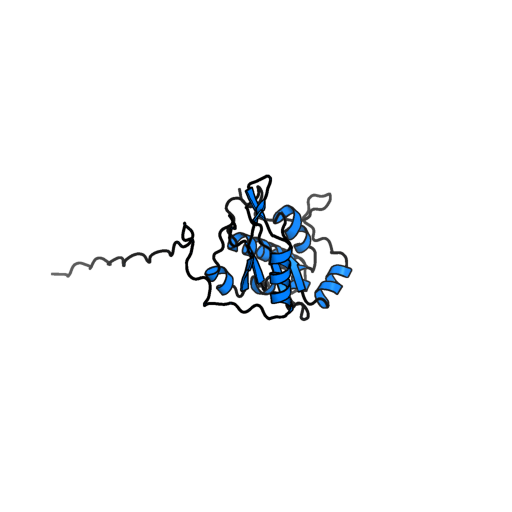terium halodurans
  2q7x-assembly1_A  TM=7.449E-01  e=2.017E-05  Streptococcus pneumoniae TIGR4
  2q7x-assembly1_B  TM=7.765E-01  e=5.966E-05  Streptococcus pneumoniae TIGR4
  7zx6-assembly1_X  TM=3.311E-01  e=5.801E+00  Carboxydothermus hydrogenoformans Z-2901